Protein AF-0000000083871678 (afdb_homodimer)

Nearest PDB structures (foldseek):
  3cqo-assembly1_C  TM=9.645E-01  e=3.816E-05  Morone saxatilis
  3lek-assembly1_A  TM=9.784E-01  e=2.432E-04  Streptococcus mitis
  2j1r-assembly1_A  TM=8.143E-01  e=1.281E-04  Streptococcus pneumoniae TIGR4
  4gwj-assembly1_A  TM=8.371E-01  e=3.473E-04  Streptococcus mitis
  2j22-assembly1_A  TM=9.671E-01  e=1.166E-03  Streptococcus pneumoniae TIGR4

InterPro domains:
  IPR006585 Fucolectin tachylectin-4 pentraxin-1 [SM00607] (89-168)
  IPR008979 Galactose-binding-like domain superfamily [SSF49785] (37-88)
  IPR008979 Galactose-binding-like domain superfamily [SSF49785] (88-168)
  IPR051941 Blood Group Antigen-Binding Lectin [PTHR45713] (91-168)

pLDDT: mean 78.88, std 27.12, range [18.33, 98.44]

Structure (mmCIF, N/CA/C/O backbone):
data_AF-0000000083871678-model_v1
#
loop_
_entity.id
_entity.type
_entity.pdbx_description
1 polymer 'Fucolectin tachylectin-4 pentraxin-1 domain-containing protein'
#
loop_
_atom_site.group_PDB
_atom_site.id
_atom_site.type_symbol
_atom_site.label_atom_id
_atom_site.label_alt_id
_atom_site.label_comp_id
_atom_site.label_asym_id
_atom_site.label_entity_id
_atom_site.label_seq_id
_atom_site.pdbx_PDB_ins_code
_atom_site.Cartn_x
_atom_site.Cartn_y
_atom_site.Cartn_z
_atom_site.occupancy
_atom_site.B_iso_or_equiv
_atom_site.auth_seq_id
_atom_site.auth_comp_id
_atom_site.auth_asym_id
_atom_site.auth_atom_id
_atom_site.pdbx_PDB_model_num
ATOM 1 N N . MET A 1 1 ? -51.844 28.781 -46.75 1 22.38 1 MET A N 1
ATOM 2 C CA . MET A 1 1 ? -51.531 29.922 -45.875 1 22.38 1 MET A CA 1
ATOM 3 C C . MET A 1 1 ? -51.688 29.531 -44.406 1 22.38 1 MET A C 1
ATOM 5 O O . MET A 1 1 ? -51.906 30.391 -43.562 1 22.38 1 MET A O 1
ATOM 9 N N . LEU A 1 2 ? -51.844 28.219 -44.188 1 23.58 2 LEU A N 1
ATOM 10 C CA . LEU A 1 2 ? -52.25 27.547 -42.969 1 23.58 2 LEU A CA 1
ATOM 11 C C . LEU A 1 2 ? -51.312 27.891 -41.812 1 23.58 2 LEU A C 1
ATOM 13 O O . LEU A 1 2 ? -50.094 27.891 -42 1 23.58 2 LEU A O 1
ATOM 17 N N . SER A 1 3 ? -51.875 28.734 -40.906 1 21.11 3 SER A N 1
ATOM 18 C CA . SER A 1 3 ? -51.406 29.328 -39.688 1 21.11 3 SER A CA 1
ATOM 19 C C . SER A 1 3 ? -50.812 28.297 -38.75 1 21.11 3 SER A C 1
ATOM 21 O O . SER A 1 3 ? -51.469 27.281 -38.438 1 21.11 3 SER A O 1
ATOM 23 N N . CYS A 1 4 ? -49.531 27.984 -38.969 1 26.41 4 CYS A N 1
ATOM 24 C CA . CYS A 1 4 ? -48.625 27.094 -38.25 1 26.41 4 CYS A CA 1
ATOM 25 C C . CYS A 1 4 ? -48.719 27.281 -36.75 1 26.41 4 CYS A C 1
ATOM 27 O O . CYS A 1 4 ? -48.688 28.406 -36.25 1 26.41 4 CYS A O 1
ATOM 29 N N . THR A 1 5 ? -49.469 26.391 -36.094 1 25.02 5 THR A N 1
ATOM 30 C CA . THR A 1 5 ? -49.781 26.094 -34.719 1 25.02 5 THR A CA 1
ATOM 31 C C . THR A 1 5 ? -48.625 26.406 -33.812 1 25.02 5 THR A C 1
ATOM 33 O O . THR A 1 5 ? -47.469 26.375 -34.25 1 25.02 5 THR A O 1
ATOM 36 N N . SER A 1 6 ? -48.875 27.125 -32.688 1 23.06 6 SER A N 1
ATOM 37 C CA . SER A 1 6 ? -48.344 27.797 -31.516 1 23.06 6 SER A CA 1
ATOM 38 C C . SER A 1 6 ? -47.469 26.844 -30.703 1 23.06 6 SER A C 1
ATOM 40 O O . SER A 1 6 ? -47.906 25.797 -30.266 1 23.06 6 SER A O 1
ATOM 42 N N . SER A 1 7 ? -46.25 26.578 -31.141 1 22.28 7 SER A N 1
ATOM 43 C CA . SER A 1 7 ? -45.188 25.781 -30.562 1 22.28 7 SER A CA 1
ATOM 44 C C . SER A 1 7 ? -44.906 26.188 -29.109 1 22.28 7 SER A C 1
ATOM 46 O O . SER A 1 7 ? -44.469 27.312 -28.844 1 22.28 7 SER A O 1
ATOM 48 N N . PHE A 1 8 ? -45.812 25.875 -28.234 1 22.47 8 PHE A N 1
ATOM 49 C CA . PHE A 1 8 ? -45.75 26.188 -26.812 1 22.47 8 PHE A CA 1
ATOM 50 C C . PHE A 1 8 ? -44.375 25.812 -26.234 1 22.47 8 PHE A C 1
ATOM 52 O O . PHE A 1 8 ? -44.031 24.641 -26.203 1 22.47 8 PHE A O 1
ATOM 59 N N . HIS A 1 9 ? -43.375 26.672 -26.375 1 22.06 9 HIS A N 1
ATOM 60 C CA . HIS A 1 9 ? -42.031 26.641 -25.875 1 22.06 9 HIS A CA 1
ATOM 61 C C . HIS A 1 9 ? -42 26.578 -24.344 1 22.06 9 HIS A C 1
ATOM 63 O O . HIS A 1 9 ? -42.375 27.547 -23.688 1 22.06 9 HIS A O 1
ATOM 69 N N . HIS A 1 10 ? -42.594 25.562 -23.688 1 20.23 10 HIS A N 1
ATOM 70 C CA . HIS A 1 10 ? -42.594 25.547 -22.234 1 20.23 10 HIS A CA 1
ATOM 71 C C . HIS A 1 10 ? -41.188 25.766 -21.672 1 20.23 10 HIS A C 1
ATOM 73 O O . HIS A 1 10 ? -40.25 25.078 -22.062 1 20.23 10 HIS A O 1
ATOM 79 N N . HIS A 1 11 ? -40.812 27.031 -21.391 1 21.17 11 HIS A N 1
ATOM 80 C CA . HIS A 1 11 ? -39.594 27.5 -20.719 1 21.17 11 HIS A CA 1
ATOM 81 C C . HIS A 1 11 ? -39.438 26.812 -19.359 1 21.17 11 HIS A C 1
ATOM 83 O O . HIS A 1 11 ? -40.312 26.875 -18.516 1 21.17 11 HIS A O 1
ATOM 89 N N . VAL A 1 12 ? -38.969 25.641 -19.234 1 20.95 12 VAL A N 1
ATOM 90 C CA . VAL A 1 12 ? -38.688 25.062 -17.922 1 20.95 12 VAL A CA 1
ATOM 91 C C . VAL A 1 12 ? -37.781 25.984 -17.125 1 20.95 12 VAL A C 1
ATOM 93 O O . VAL A 1 12 ? -36.688 26.375 -17.625 1 20.95 12 VAL A O 1
ATOM 96 N N . SER A 1 13 ? -38.312 26.969 -16.391 1 19.55 13 SER A N 1
ATOM 97 C CA . SER A 1 13 ? -37.656 27.844 -15.422 1 19.55 13 SER A CA 1
ATOM 98 C C . SER A 1 13 ? -36.844 27.062 -14.398 1 19.55 13 SER A C 1
ATOM 100 O O . SER A 1 13 ? -37.406 26.203 -13.695 1 19.55 13 SER A O 1
ATOM 102 N N . LEU A 1 14 ? -35.719 26.594 -14.695 1 20.45 14 LEU A N 1
ATOM 103 C CA . LEU A 1 14 ? -34.844 26.016 -13.695 1 20.45 14 LEU A CA 1
ATOM 104 C C . LEU A 1 14 ? -34.594 26.984 -12.539 1 20.45 14 LEU A C 1
ATOM 106 O O . LEU A 1 14 ? -34.156 28.109 -12.75 1 20.45 14 LEU A O 1
ATOM 110 N N . SER A 1 15 ? -35.469 27.016 -11.539 1 20.56 15 SER A N 1
ATOM 111 C CA . SER A 1 15 ? -35.5 27.781 -10.289 1 20.56 15 SER A CA 1
ATOM 112 C C . SER A 1 15 ? -34.125 27.812 -9.648 1 20.56 15 SER A C 1
ATOM 114 O O . SER A 1 15 ? -33.438 26.781 -9.57 1 20.56 15 SER A O 1
ATOM 116 N N . SER A 1 16 ? -33.438 28.938 -9.641 1 22.14 16 SER A N 1
ATOM 117 C CA . SER A 1 16 ? -32.25 29.484 -9.023 1 22.14 16 SER A CA 1
ATOM 118 C C . SER A 1 16 ? -32.281 29.297 -7.512 1 22.14 16 SER A C 1
ATOM 120 O O . SER A 1 16 ? -33.094 29.875 -6.812 1 22.14 16 SER A O 1
ATOM 122 N N . PHE A 1 17 ? -32.094 28.141 -6.941 1 23.44 17 PHE A N 1
ATOM 123 C CA . PHE A 1 17 ? -32.062 27.953 -5.496 1 23.44 17 PHE A CA 1
ATOM 124 C C . PHE A 1 17 ? -31.094 28.938 -4.859 1 23.44 17 PHE A C 1
ATOM 126 O O . PHE A 1 17 ? -29.906 28.984 -5.211 1 23.44 17 PHE A O 1
ATOM 133 N N . HIS A 1 18 ? -31.469 30.141 -4.602 1 27.19 18 HIS A N 1
ATOM 134 C CA . HIS A 1 18 ? -30.781 31.125 -3.775 1 27.19 18 HIS A CA 1
ATOM 135 C C . HIS A 1 18 ? -30.406 30.547 -2.416 1 27.19 18 HIS A C 1
ATOM 137 O O . HIS A 1 18 ? -31.281 30.109 -1.66 1 27.19 18 HIS A O 1
ATOM 143 N N . LEU A 1 19 ? -29.359 29.953 -2.281 1 27.38 19 LEU A N 1
ATOM 144 C CA . LEU A 1 19 ? -28.938 29.547 -0.946 1 27.38 19 LEU A CA 1
ATOM 145 C C . LEU A 1 19 ? -28.859 30.75 -0.011 1 27.38 19 LEU A C 1
ATOM 147 O O . LEU A 1 19 ? -28.312 31.781 -0.378 1 27.38 19 LEU A O 1
ATOM 151 N N . PRO A 1 20 ? -29.797 30.938 0.851 1 30 20 PRO A N 1
ATOM 152 C CA . PRO A 1 20 ? -29.812 32.094 1.753 1 30 20 PRO A CA 1
ATOM 153 C C . PRO A 1 20 ? -28.469 32.312 2.451 1 30 20 PRO A C 1
ATOM 155 O O . PRO A 1 20 ? -27.688 31.359 2.605 1 30 20 PRO A O 1
ATOM 158 N N . ASP A 1 21 ? -27.922 33.5 2.59 1 27.22 21 ASP A N 1
ATOM 159 C CA . ASP A 1 21 ? -26.719 34.188 3.074 1 27.22 21 ASP A CA 1
ATOM 160 C C . ASP A 1 21 ? -26.391 33.75 4.504 1 27.22 21 ASP A C 1
ATOM 162 O O . ASP A 1 21 ? -25.219 33.625 4.863 1 27.22 21 ASP A O 1
ATOM 166 N N . ASP A 1 22 ? -27.297 33.969 5.516 1 27.81 22 ASP A N 1
ATOM 167 C CA . ASP A 1 22 ? -27.031 34.25 6.922 1 27.81 22 ASP A CA 1
ATOM 168 C C . ASP A 1 22 ? -26.531 33 7.648 1 27.81 22 ASP A C 1
ATOM 170 O O . ASP A 1 22 ? -26.516 32.969 8.883 1 27.81 22 ASP A O 1
ATOM 174 N N . THR A 1 23 ? -26.656 31.797 7.191 1 29.8 23 THR A N 1
ATOM 175 C CA . THR A 1 23 ? -26.656 30.734 8.203 1 29.8 23 THR A CA 1
ATOM 176 C C . THR A 1 23 ? -25.312 30.672 8.906 1 29.8 23 THR A C 1
ATOM 178 O O . THR A 1 23 ? -24.266 30.625 8.25 1 29.8 23 THR A O 1
ATOM 181 N N . PRO A 1 24 ? -25.312 31.016 10.211 1 31.19 24 PRO A N 1
ATOM 182 C CA . PRO A 1 24 ? -24.125 31.031 11.07 1 31.19 24 PRO A CA 1
ATOM 183 C C . PRO A 1 24 ? -23.266 29.781 10.922 1 31.19 24 PRO A C 1
ATOM 185 O O . PRO A 1 24 ? -23.781 28.719 10.586 1 31.19 24 PRO A O 1
ATOM 188 N N . SER A 1 25 ? -22.078 29.906 10.406 1 29.06 25 SER A N 1
ATOM 189 C CA . SER A 1 25 ? -20.984 28.984 10.141 1 29.06 25 SER A CA 1
ATOM 190 C C . SER A 1 25 ? -20.828 27.969 11.273 1 29.06 25 SER A C 1
ATOM 192 O O . SER A 1 25 ? -20.141 28.234 12.258 1 29.06 25 SER A O 1
ATOM 194 N N . THR A 1 26 ? -22.016 27.453 11.672 1 30.19 26 THR A N 1
ATOM 195 C CA . THR A 1 26 ? -21.984 26.453 12.742 1 30.19 26 THR A CA 1
ATOM 196 C C . THR A 1 26 ? -20.922 25.391 12.453 1 30.19 26 THR A C 1
ATOM 198 O O . THR A 1 26 ? -20.953 24.734 11.406 1 30.19 26 THR A O 1
ATOM 201 N N . PHE A 1 27 ? -19.781 25.562 12.867 1 31.33 27 PHE A N 1
ATOM 202 C CA . PHE A 1 27 ? -18.719 24.578 13.047 1 31.33 27 PHE A CA 1
ATOM 203 C C . PHE A 1 27 ? -19.281 23.203 13.359 1 31.33 27 PHE A C 1
ATOM 205 O O . PHE A 1 27 ? -19.922 23.016 14.398 1 31.33 27 PHE A O 1
ATOM 212 N N . LEU A 1 28 ? -19.844 22.453 12.461 1 35.16 28 LEU A N 1
ATOM 213 C CA . LEU A 1 28 ? -20.25 21.125 12.883 1 35.16 28 LEU A CA 1
ATOM 214 C C . LEU A 1 28 ? -19.188 20.469 13.758 1 35.16 28 LEU A C 1
ATOM 216 O O . LEU A 1 28 ? -18 20.484 13.414 1 35.16 28 LEU A O 1
ATOM 220 N N . PRO A 1 29 ? -19.266 20.484 15.031 1 35.25 29 PRO A N 1
ATOM 221 C CA . PRO A 1 29 ? -18.344 19.812 15.945 1 35.25 29 PRO A CA 1
ATOM 222 C C . PRO A 1 29 ? -17.688 18.578 15.32 1 35.25 29 PRO A C 1
ATOM 224 O O . PRO A 1 29 ? -18.281 17.938 14.445 1 35.25 29 PRO A O 1
ATOM 227 N N . VAL A 1 30 ? -16.297 18.469 15.195 1 36.62 30 VAL A N 1
ATOM 228 C CA . VAL A 1 30 ? -15.727 17.156 14.898 1 36.62 30 VAL A CA 1
ATOM 229 C C . VAL A 1 30 ? -16.688 16.062 15.359 1 36.62 30 VAL A C 1
ATOM 231 O O . VAL A 1 30 ? -16.531 14.898 15 1 36.62 30 VAL A O 1
ATOM 234 N N . SER A 1 31 ? -17.625 16.328 16.219 1 35.34 31 SER A N 1
ATOM 235 C CA . SER A 1 31 ? -18.75 15.523 16.688 1 35.34 31 SER A CA 1
ATOM 236 C C . SER A 1 31 ? -19.734 15.242 15.562 1 35.34 31 SER A C 1
ATOM 238 O O . SER A 1 31 ? -20.547 14.312 15.656 1 35.34 31 SER A O 1
ATOM 240 N N . LEU A 1 32 ? -20.156 16.234 14.844 1 35.59 32 LEU A N 1
ATOM 241 C CA . LEU A 1 32 ? -21.281 16.016 13.961 1 35.59 32 LEU A CA 1
ATOM 242 C C . LEU A 1 32 ? -20.859 15.305 12.68 1 35.59 32 LEU A C 1
ATOM 244 O O . LEU A 1 32 ? -21.578 15.312 11.688 1 35.59 32 LEU A O 1
ATOM 248 N N . ILE A 1 33 ? -19.484 15.312 12.492 1 37.03 33 ILE A N 1
ATOM 249 C CA . ILE A 1 33 ? -19.234 14.422 11.359 1 37.03 33 ILE A CA 1
ATOM 250 C C . ILE A 1 33 ? -20.125 13.188 11.461 1 37.03 33 ILE A C 1
ATOM 252 O O . ILE A 1 33 ? -20.156 12.516 12.492 1 37.03 33 ILE A O 1
ATOM 256 N N . THR A 1 34 ? -21.25 13.164 10.844 1 38 34 THR A N 1
ATOM 257 C CA . THR A 1 34 ? -22.094 11.984 10.719 1 38 34 THR A CA 1
ATOM 258 C C . THR A 1 34 ? -21.266 10.711 10.898 1 38 34 THR A C 1
ATOM 260 O O . THR A 1 34 ? -20.031 10.758 10.938 1 38 34 THR A O 1
ATOM 263 N N . SER A 1 35 ? -21.797 9.469 10.32 1 42.25 35 SER A N 1
ATOM 264 C CA . SER A 1 35 ? -21.391 8.07 10.414 1 42.25 35 SER A CA 1
ATOM 265 C C . SER A 1 35 ? -19.922 7.898 10.055 1 42.25 35 SER A C 1
ATOM 267 O O . SER A 1 35 ? -19.453 6.773 9.844 1 42.25 35 SER A O 1
ATOM 269 N N . ALA A 1 36 ? -19.281 8.93 9.742 1 53.91 36 ALA A N 1
ATOM 270 C CA . ALA A 1 36 ? -17.906 8.672 9.344 1 53.91 36 ALA A CA 1
ATOM 271 C C . ALA A 1 36 ? -17.016 8.414 10.562 1 53.91 36 ALA A C 1
ATOM 273 O O . ALA A 1 36 ? -17.141 9.102 11.578 1 53.91 36 ALA A O 1
ATOM 274 N N . VAL A 1 37 ? -16.703 7.262 10.797 1 65.62 37 VAL A N 1
ATOM 275 C CA . VAL A 1 37 ? -15.82 6.793 11.859 1 65.62 37 VAL A CA 1
ATOM 276 C C . VAL A 1 37 ? -14.57 7.668 11.922 1 65.62 37 VAL A C 1
ATOM 278 O O . VAL A 1 37 ? -13.867 7.836 10.922 1 65.62 37 VAL A O 1
ATOM 281 N N . VAL A 1 38 ? -14.594 8.781 12.875 1 79.38 38 VAL A N 1
ATOM 282 C CA . VAL A 1 38 ? -13.383 9.547 13.133 1 79.38 38 VAL A CA 1
ATOM 283 C C . VAL A 1 38 ? -12.531 8.828 14.18 1 79.38 38 VAL A C 1
ATOM 285 O O . VAL A 1 38 ? -13.039 8.438 15.234 1 79.38 38 VAL A O 1
ATOM 288 N N . SER A 1 39 ? -11.32 8.391 13.773 1 86.25 39 SER A N 1
ATOM 289 C CA . SER A 1 39 ? -10.352 7.809 14.695 1 86.25 39 SER A CA 1
ATOM 290 C C . SER A 1 39 ? -9.172 8.742 14.922 1 86.25 39 SER A C 1
ATOM 292 O O . SER A 1 39 ? -8.758 9.469 14.016 1 86.25 39 SER A O 1
ATOM 294 N N . GLN A 1 40 ? -8.758 8.914 16.203 1 91.25 40 GLN A N 1
ATOM 295 C CA . GLN A 1 40 ? -7.645 9.781 16.578 1 91.25 40 GLN A CA 1
ATOM 296 C C . GLN A 1 40 ? -6.32 9.031 16.516 1 91.25 40 GLN A C 1
ATOM 298 O O . GLN A 1 40 ? -6.164 7.992 17.156 1 91.25 40 GLN A O 1
ATOM 303 N N . CYS A 1 41 ? -5.434 9.586 15.758 1 92.69 41 CYS A N 1
ATOM 304 C CA . CYS A 1 41 ? -4.098 9.008 15.656 1 92.69 41 CYS A CA 1
ATOM 305 C C . CYS A 1 41 ? -3.234 9.414 16.844 1 92.69 41 CYS A C 1
ATOM 307 O O . CYS A 1 41 ? -2.598 8.562 17.469 1 92.69 41 CYS A O 1
ATOM 309 N N . ALA A 1 42 ? -3.219 10.664 17.094 1 93.31 42 ALA A N 1
ATOM 310 C CA . ALA A 1 42 ? -2.365 11.18 18.172 1 93.31 42 ALA A CA 1
ATOM 311 C C . ALA A 1 42 ? -2.84 12.555 18.641 1 93.31 42 ALA A C 1
ATOM 313 O O . ALA A 1 42 ? -3.646 13.195 17.969 1 93.31 42 ALA A O 1
ATOM 314 N N . VAL A 1 43 ? -2.461 12.953 19.797 1 94.94 43 VAL A N 1
ATOM 315 C CA . VAL A 1 43 ? -2.492 14.32 20.297 1 94.94 43 VAL A CA 1
ATOM 316 C C . VAL A 1 43 ? -1.068 14.859 20.406 1 94.94 43 VAL A C 1
ATOM 318 O O . VAL A 1 43 ? -0.193 14.211 20.984 1 94.94 43 VAL A O 1
ATOM 321 N N . ILE A 1 44 ? -0.915 15.961 19.797 1 94.88 44 ILE A N 1
ATOM 322 C CA . ILE A 1 44 ? 0.421 16.547 19.828 1 94.88 44 ILE A CA 1
ATOM 323 C C . ILE A 1 44 ? 0.683 17.188 21.188 1 94.88 44 ILE A C 1
ATOM 325 O O . ILE A 1 44 ? 0.028 18.156 21.562 1 94.88 44 ILE A O 1
ATOM 329 N N . SER A 1 45 ? 1.528 16.672 21.906 1 92.38 45 SER A N 1
ATOM 330 C CA . SER A 1 45 ? 1.857 17.266 23.188 1 92.38 45 SER A CA 1
ATOM 331 C C . SER A 1 45 ? 2.633 18.578 23.016 1 92.38 45 SER A C 1
ATOM 333 O O . SER A 1 45 ? 2.068 19.656 23.125 1 92.38 45 SER A O 1
ATOM 335 N N . THR A 1 46 ? 3.959 18.594 23.016 1 91.38 46 THR A N 1
ATOM 336 C CA . THR A 1 46 ? 4.805 19.75 22.734 1 91.38 46 THR A CA 1
ATOM 337 C C . THR A 1 46 ? 5.812 19.422 21.641 1 91.38 46 THR A C 1
ATOM 339 O O . THR A 1 46 ? 6.352 18.312 21.594 1 91.38 46 THR A O 1
ATOM 342 N N . MET A 1 47 ? 5.945 20.391 20.734 1 92.31 47 MET A N 1
ATOM 343 C CA . MET A 1 47 ? 6.961 20.234 19.688 1 92.31 47 MET A CA 1
ATOM 344 C C . MET A 1 47 ? 7.934 21.406 19.703 1 92.31 47 MET A C 1
ATOM 346 O O . MET A 1 47 ? 7.52 22.562 19.859 1 92.31 47 MET A O 1
ATOM 350 N N . GLN A 1 48 ? 9.164 21.078 19.641 1 91.12 48 GLN A N 1
ATOM 351 C CA . GLN A 1 48 ? 10.188 22.109 19.547 1 91.12 48 GLN A CA 1
ATOM 352 C C . GLN A 1 48 ? 10.125 22.828 18.203 1 91.12 48 GLN A C 1
ATOM 354 O O . GLN A 1 48 ? 9.68 22.25 17.203 1 91.12 48 GLN A O 1
ATOM 359 N N . PRO A 1 49 ? 10.516 24.109 18.25 1 92.69 49 PRO A N 1
ATOM 360 C CA . PRO A 1 49 ? 10.602 24.828 16.984 1 92.69 49 PRO A CA 1
ATOM 361 C C . PRO A 1 49 ? 11.539 24.141 15.984 1 92.69 49 PRO A C 1
ATOM 363 O O . PRO A 1 49 ? 12.516 23.516 16.391 1 92.69 49 PRO A O 1
ATOM 366 N N . TRP A 1 50 ? 11.227 24.219 14.68 1 91.38 50 TRP A N 1
ATOM 367 C CA . TRP A 1 50 ? 12.086 23.781 13.578 1 91.38 50 TRP A CA 1
ATOM 368 C C . TRP A 1 50 ? 12.234 22.266 13.578 1 91.38 50 TRP A C 1
ATOM 370 O O . TRP A 1 50 ? 13.219 21.734 13.062 1 91.38 50 TRP A O 1
ATOM 380 N N . THR A 1 51 ? 11.312 21.578 14.227 1 92.44 51 THR A N 1
ATOM 381 C CA . THR A 1 51 ? 11.445 20.125 14.281 1 92.44 51 THR A CA 1
ATOM 382 C C . THR A 1 51 ? 10.281 19.453 13.578 1 92.44 51 THR A C 1
ATOM 384 O O . THR A 1 51 ? 9.219 20.047 13.398 1 92.44 51 THR A O 1
ATOM 387 N N . THR A 1 52 ? 10.578 18.328 13.055 1 94.94 52 THR A N 1
ATOM 388 C CA . THR A 1 52 ? 9.562 17.406 12.547 1 94.94 52 THR A CA 1
ATOM 389 C C . THR A 1 52 ? 9.367 16.234 13.5 1 94.94 52 THR A C 1
ATOM 391 O O . THR A 1 52 ? 10.344 15.656 13.984 1 94.94 52 THR A O 1
ATOM 394 N N . LYS A 1 53 ? 8.164 16 13.891 1 94.69 53 LYS A N 1
ATOM 395 C CA . LYS A 1 53 ? 7.844 14.844 14.727 1 94.69 53 LYS A CA 1
ATOM 396 C C . LYS A 1 53 ? 6.891 13.891 14.008 1 94.69 53 LYS A C 1
ATOM 398 O O . LYS A 1 53 ? 5.938 14.328 13.359 1 94.69 53 LYS A O 1
ATOM 403 N N . SER A 1 54 ? 7.176 12.555 14.109 1 94.44 54 SER A N 1
ATOM 404 C CA . SER A 1 54 ? 6.336 11.523 13.508 1 94.44 54 SER A CA 1
ATOM 405 C C . SER A 1 54 ? 5.426 10.875 14.539 1 94.44 54 SER A C 1
ATOM 407 O O . SER A 1 54 ? 5.863 10.578 15.656 1 94.44 54 SER A O 1
ATOM 409 N N . PHE A 1 55 ? 4.191 10.75 14.18 1 94.75 55 PHE A N 1
ATOM 410 C CA . PHE A 1 55 ? 3.186 10.125 15.023 1 94.75 55 PHE A CA 1
ATOM 411 C C . PHE A 1 55 ? 2.701 8.812 14.414 1 94.75 55 PHE A C 1
ATOM 413 O O . PHE A 1 55 ? 2.287 8.781 13.258 1 94.75 55 PHE A O 1
ATOM 420 N N . GLN A 1 56 ? 2.768 7.695 15.148 1 92.81 56 GLN A N 1
ATOM 421 C CA . GLN A 1 56 ? 2.33 6.387 14.68 1 92.81 56 GLN A CA 1
ATOM 422 C C . GLN A 1 56 ? 0.81 6.266 14.727 1 92.81 56 GLN A C 1
ATOM 424 O O . GLN A 1 56 ? 0.19 6.523 15.758 1 92.81 56 GLN A O 1
ATOM 429 N N . CYS A 1 57 ? 0.202 5.941 13.547 1 92 57 CYS A N 1
ATOM 430 C CA . CYS A 1 57 ? -1.25 5.836 13.445 1 92 57 CYS A CA 1
ATOM 431 C C . CYS A 1 57 ? -1.688 4.383 13.336 1 92 57 CYS A C 1
ATOM 433 O O . CYS A 1 57 ? -2.877 4.098 13.172 1 92 57 CYS A O 1
ATOM 435 N N . ASP A 1 58 ? -0.802 3.428 13.273 1 87.75 58 ASP A N 1
ATOM 436 C CA . ASP A 1 58 ? -1.002 1.989 13.414 1 87.75 58 ASP A CA 1
ATOM 437 C C . ASP A 1 58 ? -1.966 1.463 12.359 1 87.75 58 ASP A C 1
ATOM 439 O O . ASP A 1 58 ? -2.812 0.614 12.648 1 87.75 58 ASP A O 1
ATOM 443 N N . GLY A 1 59 ? -1.948 2.057 11.211 1 87.06 59 GLY A N 1
ATOM 444 C CA . GLY A 1 59 ? -2.717 1.528 10.094 1 87.06 59 GLY A CA 1
ATOM 445 C C . GLY A 1 59 ? -4.176 1.934 10.133 1 87.06 59 GLY A C 1
ATOM 446 O O . GLY A 1 59 ? -5.035 1.239 9.578 1 87.06 59 GLY A O 1
ATOM 447 N N . MET A 1 60 ? -4.512 2.986 10.812 1 88.06 60 MET A N 1
ATOM 448 C CA . MET A 1 60 ? -5.875 3.502 10.836 1 88.06 60 MET A CA 1
ATOM 449 C C . MET A 1 60 ? -6.375 3.787 9.43 1 88.06 60 MET A C 1
ATOM 451 O O . MET A 1 60 ? -5.652 4.367 8.617 1 88.06 60 MET A O 1
ATOM 455 N N . LYS A 1 61 ? -7.574 3.25 9.133 1 87.5 61 LYS A N 1
ATOM 456 C CA . LYS A 1 61 ? -8.148 3.43 7.805 1 87.5 61 LYS A CA 1
ATOM 457 C C . LYS A 1 61 ? -8.891 4.762 7.703 1 87.5 61 LYS A C 1
ATOM 459 O O . LYS A 1 61 ? -9.633 5.137 8.609 1 87.5 61 LYS A O 1
ATOM 464 N N . GLY A 1 62 ? -8.648 5.555 6.684 1 88.38 62 GLY A N 1
ATOM 465 C CA . GLY A 1 62 ? -9.367 6.797 6.453 1 88.38 62 GLY A CA 1
ATOM 466 C C . GLY A 1 62 ? -8.961 7.492 5.168 1 88.38 62 GLY A C 1
ATOM 467 O O . GLY A 1 62 ? -7.871 7.25 4.641 1 88.38 62 GLY A O 1
ATOM 468 N N . ARG A 1 63 ? -9.867 8.32 4.73 1 88.94 63 ARG A N 1
ATOM 469 C CA . ARG A 1 63 ? -9.648 9.117 3.529 1 88.94 63 ARG A CA 1
ATOM 470 C C . ARG A 1 63 ? -9.094 10.492 3.881 1 88.94 63 ARG A C 1
ATOM 472 O O . ARG A 1 63 ? -8.273 11.047 3.139 1 88.94 63 ARG A O 1
ATOM 479 N N . TYR A 1 64 ? -9.453 11 5.004 1 93.12 64 TYR A N 1
ATOM 480 C CA . TYR A 1 64 ? -9.055 12.352 5.395 1 93.12 64 TYR A CA 1
ATOM 481 C C . TYR A 1 64 ? -8.094 12.32 6.574 1 93.12 64 TYR A C 1
ATOM 483 O O . TYR A 1 64 ? -8.266 11.523 7.504 1 93.12 64 TYR A O 1
ATOM 491 N N . VAL A 1 65 ? -7.113 13.07 6.512 1 94.38 65 VAL A N 1
ATOM 492 C CA . VAL A 1 65 ? -6.273 13.367 7.668 1 94.38 65 VAL A CA 1
ATOM 493 C C . VAL A 1 65 ? -6.543 14.789 8.148 1 94.38 65 VAL A C 1
ATOM 495 O O . VAL A 1 65 ? -6.375 15.75 7.391 1 94.38 65 VAL A O 1
ATOM 498 N N . ASN A 1 66 ? -6.949 14.922 9.359 1 95.19 66 ASN A N 1
ATOM 499 C CA . ASN A 1 66 ? -7.25 16.219 9.969 1 95.19 66 ASN A CA 1
ATOM 500 C C . ASN A 1 66 ? -6.27 16.547 11.086 1 95.19 66 ASN A C 1
ATOM 502 O O . ASN A 1 66 ? -5.891 15.672 11.867 1 95.19 66 ASN A O 1
ATOM 506 N N . ILE A 1 67 ? -5.887 17.812 11.164 1 96.31 67 ILE A N 1
ATOM 507 C CA . ILE A 1 67 ? -5.211 18.391 12.32 1 96.31 67 ILE A CA 1
ATOM 508 C C . ILE A 1 67 ? -6.051 19.531 12.891 1 96.31 67 ILE A C 1
ATOM 510 O O . ILE A 1 67 ? -6.375 20.484 12.18 1 96.31 67 ILE A O 1
ATOM 514 N N . VAL A 1 68 ? -6.422 19.406 14.141 1 96.69 68 VAL A N 1
ATOM 515 C CA . VAL A 1 68 ? -7.312 20.391 14.75 1 96.69 68 VAL A CA 1
ATOM 516 C C . VAL A 1 68 ? -6.793 20.766 16.125 1 96.69 68 VAL A C 1
ATOM 518 O O . VAL A 1 68 ? -6.223 19.938 16.844 1 96.69 68 VAL A O 1
ATOM 521 N N . ILE A 1 69 ? -6.84 22 16.453 1 96.38 69 ILE A N 1
ATOM 522 C CA . ILE A 1 69 ? -6.645 22.438 17.828 1 96.38 69 ILE A CA 1
ATOM 523 C C . ILE A 1 69 ? -8 22.641 18.5 1 96.38 69 ILE A C 1
ATOM 525 O O . ILE A 1 69 ? -8.641 23.672 18.312 1 96.38 69 ILE A O 1
ATOM 529 N N . PRO A 1 70 ? -8.352 21.656 19.312 1 94.81 70 PRO A N 1
ATOM 530 C CA . PRO A 1 70 ? -9.719 21.703 19.828 1 94.81 70 PRO A CA 1
ATOM 531 C C . PRO A 1 70 ? -9.859 22.594 21.062 1 94.81 70 PRO A C 1
ATOM 533 O O . PRO A 1 70 ? -8.938 22.672 21.875 1 94.81 70 PRO A O 1
ATOM 536 N N . GLY A 1 71 ? -11.07 23.203 21.203 1 93.31 71 GLY A N 1
ATOM 537 C CA . GLY A 1 71 ? -11.555 23.75 22.469 1 93.31 71 GLY A CA 1
ATOM 538 C C . GLY A 1 71 ? -10.93 25.094 22.812 1 93.31 71 GLY A C 1
ATOM 539 O O . GLY A 1 71 ? -11.094 25.578 23.922 1 93.31 71 GLY A O 1
ATOM 540 N N . ARG A 1 72 ? -10.07 25.688 21.922 1 93.06 72 ARG A N 1
ATOM 541 C CA . ARG A 1 72 ? -9.508 27 22.25 1 93.06 72 ARG A CA 1
ATOM 542 C C . ARG A 1 72 ? -9.273 27.812 20.984 1 93.06 72 ARG A C 1
ATOM 544 O O . ARG A 1 72 ? -9.203 27.266 19.891 1 93.06 72 ARG A O 1
ATOM 551 N N . GLN A 1 73 ? -9.297 29.219 21.188 1 97.19 73 GLN A N 1
ATOM 552 C CA . GLN A 1 73 ? -8.914 30.141 20.125 1 97.19 73 GLN A CA 1
ATOM 553 C C . GLN A 1 73 ? -7.414 30.109 19.875 1 97.19 73 GLN A C 1
ATOM 555 O O . GLN A 1 73 ? -6.617 30.359 20.781 1 97.19 73 GLN A O 1
ATOM 560 N N . GLU A 1 74 ? -7.039 29.734 18.688 1 97.44 74 GLU A N 1
ATOM 561 C CA . GLU A 1 74 ? -5.613 29.625 18.375 1 97.44 74 GLU A CA 1
ATOM 562 C C . GLU A 1 74 ? -5.363 29.75 16.875 1 97.44 74 GLU A C 1
ATOM 564 O O . GLU A 1 74 ? -6.281 29.578 16.062 1 97.44 74 GLU A O 1
ATOM 569 N N . TYR A 1 75 ? -4.09 30.203 16.516 1 97.75 75 TYR A N 1
ATOM 570 C CA . TYR A 1 75 ? -3.572 30.031 15.164 1 97.75 75 TYR A CA 1
ATOM 571 C C . TYR A 1 75 ? -3.09 28.609 14.945 1 97.75 75 TYR A C 1
ATOM 573 O O . TYR A 1 75 ? -2.342 28.062 15.758 1 97.75 75 TYR A O 1
ATOM 581 N N . LEU A 1 76 ? -3.592 27.938 14.008 1 97.44 76 LEU A N 1
ATOM 582 C CA . LEU A 1 76 ? -2.98 26.672 13.602 1 97.44 76 LEU A CA 1
ATOM 583 C C . LEU A 1 76 ? -1.991 26.891 12.461 1 97.44 76 LEU A C 1
ATOM 585 O O . LEU A 1 76 ? -2.369 27.359 11.391 1 97.44 76 LEU A O 1
ATOM 589 N N . THR A 1 77 ? -0.78 26.703 12.75 1 97.38 77 THR A N 1
ATOM 590 C CA . THR A 1 77 ? 0.29 26.797 11.766 1 97.38 77 THR A CA 1
ATOM 591 C C . THR A 1 77 ? 1.002 25.453 11.617 1 97.38 77 THR A C 1
ATOM 593 O O . THR A 1 77 ? 1.454 24.875 12.609 1 97.38 77 THR A O 1
ATOM 596 N N . VAL A 1 78 ? 1.047 24.906 10.469 1 96.75 78 VAL A N 1
ATOM 597 C CA . VAL A 1 78 ? 1.793 23.688 10.156 1 96.75 78 VAL A CA 1
ATOM 598 C C . VAL A 1 78 ? 2.674 23.922 8.93 1 96.75 78 VAL A C 1
ATOM 600 O O . VAL A 1 78 ? 2.209 24.453 7.918 1 96.75 78 VAL A O 1
ATOM 603 N N . CYS A 1 79 ? 3.916 23.531 8.969 1 96.62 79 CYS A N 1
ATOM 604 C CA . CYS A 1 79 ? 4.855 23.859 7.902 1 96.62 79 CYS A CA 1
ATOM 605 C C . CYS A 1 79 ? 5.008 22.703 6.926 1 96.62 79 CYS A C 1
ATOM 607 O O . CYS A 1 79 ? 5.297 22.906 5.746 1 96.62 79 CYS A O 1
ATOM 609 N N . GLU A 1 80 ? 4.867 21.562 7.344 1 95.69 80 GLU A N 1
ATOM 610 C CA . GLU A 1 80 ? 4.852 20.375 6.48 1 95.69 80 GLU A CA 1
ATOM 611 C C . GLU A 1 80 ? 4.121 19.219 7.145 1 95.69 80 GLU A C 1
ATOM 613 O O . GLU A 1 80 ? 4.266 18.984 8.344 1 95.69 80 GLU A O 1
ATOM 618 N N . VAL A 1 81 ? 3.318 18.547 6.406 1 95.81 81 VAL A N 1
ATOM 619 C CA . VAL A 1 81 ? 2.652 17.312 6.812 1 95.81 81 VAL A CA 1
ATOM 620 C C . VAL A 1 81 ? 2.984 16.203 5.828 1 95.81 81 VAL A C 1
ATOM 622 O O . VAL A 1 81 ? 2.75 16.328 4.625 1 95.81 81 VAL A O 1
ATOM 625 N N . GLU A 1 82 ? 3.617 15.203 6.23 1 94.5 82 GLU A N 1
ATOM 626 C CA . GLU A 1 82 ? 3.846 13.984 5.457 1 94.5 82 GLU A CA 1
ATOM 627 C C . GLU A 1 82 ? 3.002 12.828 5.988 1 94.5 82 GLU A C 1
ATOM 629 O O . GLU A 1 82 ? 2.908 12.625 7.203 1 94.5 82 GLU A O 1
ATOM 634 N N . VAL A 1 83 ? 2.354 12.156 5.105 1 94.75 83 VAL A N 1
ATOM 635 C CA . VAL A 1 83 ? 1.521 11.016 5.465 1 94.75 83 VAL A CA 1
ATOM 636 C C . VAL A 1 83 ? 2.029 9.758 4.754 1 94.75 83 VAL A C 1
ATOM 638 O O . VAL A 1 83 ? 2.049 9.703 3.521 1 94.75 83 VAL A O 1
ATOM 641 N N . ILE A 1 84 ? 2.48 8.836 5.52 1 91.12 84 ILE A N 1
ATOM 642 C CA . ILE A 1 84 ? 2.848 7.527 4.988 1 91.12 84 ILE A CA 1
ATOM 643 C C . ILE A 1 84 ? 1.667 6.57 5.117 1 91.12 84 ILE A C 1
ATOM 645 O O . ILE A 1 84 ? 1.196 6.301 6.227 1 91.12 84 ILE A O 1
ATOM 649 N N . GLY A 1 85 ? 1.056 6.281 3.998 1 87.38 85 GLY A 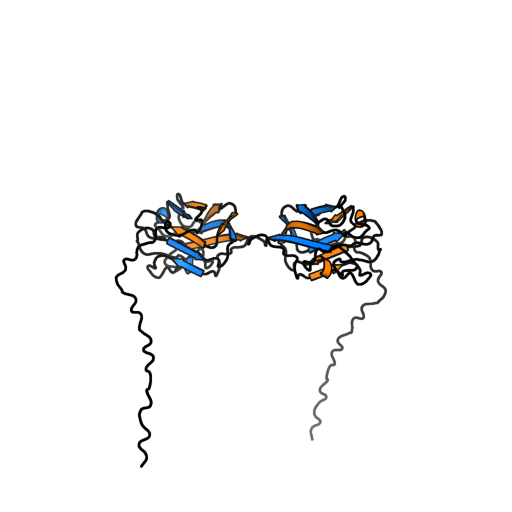N 1
ATOM 650 C CA . GLY A 1 85 ? -0.077 5.371 3.967 1 87.38 85 GLY A CA 1
ATOM 651 C C . GLY A 1 85 ? 0.037 4.312 2.885 1 87.38 85 GLY A C 1
ATOM 652 O O . GLY A 1 85 ? 0.925 4.383 2.033 1 87.38 85 GLY A O 1
ATOM 653 N N . ARG A 1 86 ? -0.778 3.229 3.057 1 80.69 86 ARG A N 1
ATOM 654 C CA . ARG A 1 86 ? -0.849 2.164 2.061 1 80.69 86 ARG A CA 1
ATOM 655 C C . ARG A 1 86 ? -2.285 1.939 1.602 1 80.69 86 ARG A C 1
ATOM 657 O O . ARG A 1 86 ? -3.221 2.037 2.398 1 80.69 86 ARG A O 1
ATOM 664 N N . PRO A 1 87 ? -2.463 1.833 0.314 1 76.25 87 PRO A N 1
ATOM 665 C CA . PRO A 1 87 ? -3.797 1.424 -0.129 1 76.25 87 PRO A CA 1
ATOM 666 C C . PRO A 1 87 ? -4.211 0.061 0.424 1 76.25 87 PRO A C 1
ATOM 668 O O . PRO A 1 87 ? -3.369 -0.681 0.938 1 76.25 87 PRO A O 1
ATOM 671 N N . PRO A 1 88 ? -5.508 -0.124 0.481 1 72.62 88 PRO A N 1
ATOM 672 C CA . PRO A 1 88 ? -5.934 -1.472 0.869 1 72.62 88 PRO A CA 1
ATOM 673 C C . PRO A 1 88 ? -5.254 -2.564 0.046 1 72.62 88 PRO A C 1
ATOM 675 O O . PRO A 1 88 ? -4.883 -2.334 -1.108 1 72.62 88 PRO A O 1
ATOM 678 N N . ALA A 1 89 ? -4.902 -3.627 0.744 1 73.62 89 ALA A N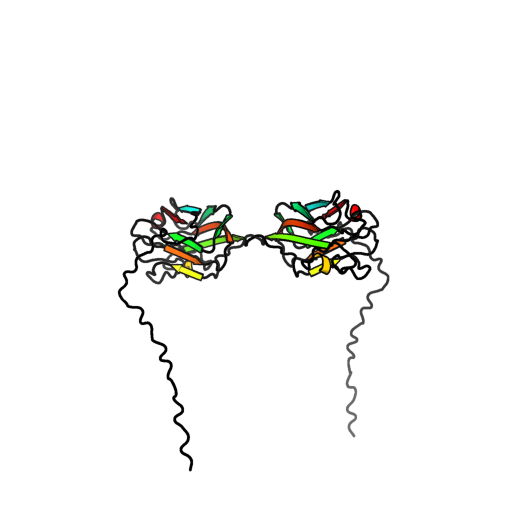 1
ATOM 679 C CA . ALA A 1 89 ? -4.312 -4.766 0.045 1 73.62 89 ALA A CA 1
ATOM 680 C C . ALA A 1 89 ? -5.246 -5.281 -1.046 1 73.62 89 ALA A C 1
ATOM 682 O O . ALA A 1 89 ? -6.449 -5.43 -0.824 1 73.62 89 ALA A O 1
ATOM 683 N N . VAL A 1 90 ? -4.879 -5.148 -2.227 1 79.69 90 VAL A N 1
ATOM 684 C CA . VAL A 1 90 ? -5.664 -5.652 -3.348 1 79.69 90 VAL A CA 1
ATOM 685 C C . VAL A 1 90 ? -4.863 -6.711 -4.102 1 79.69 90 VAL A C 1
ATOM 687 O O . VAL A 1 90 ? -3.652 -6.84 -3.906 1 79.69 90 VAL A O 1
ATOM 690 N N . ASN A 1 91 ? -5.621 -7.59 -4.941 1 89.06 91 ASN A N 1
ATOM 691 C CA . ASN A 1 91 ? -4.938 -8.492 -5.855 1 89.06 91 ASN A CA 1
ATOM 692 C C . ASN A 1 91 ? -4.211 -7.73 -6.961 1 89.06 91 ASN A C 1
ATOM 694 O O . ASN A 1 91 ? -4.848 -7.172 -7.855 1 89.06 91 ASN A O 1
ATOM 698 N N . ILE A 1 92 ? -2.855 -7.746 -6.809 1 89.19 92 ILE A N 1
ATOM 699 C CA . ILE A 1 92 ? -2.072 -6.938 -7.734 1 89.19 92 ILE A CA 1
ATOM 700 C C . ILE A 1 92 ? -1.614 -7.797 -8.914 1 89.19 92 ILE A C 1
ATOM 702 O O . ILE A 1 92 ? -0.845 -7.336 -9.758 1 89.19 92 ILE A O 1
ATOM 706 N N . ALA A 1 93 ? -2.049 -9.047 -8.914 1 90.75 93 ALA A N 1
ATOM 707 C CA . ALA A 1 93 ? -1.663 -9.938 -10.008 1 90.75 93 ALA A CA 1
ATOM 708 C C . ALA A 1 93 ? -2.549 -9.719 -11.227 1 90.75 93 ALA A C 1
ATOM 710 O O . ALA A 1 93 ? -2.119 -9.938 -12.367 1 90.75 93 ALA A O 1
ATOM 711 N N . LEU A 1 94 ? -3.787 -9.359 -10.992 1 83.94 94 LEU A N 1
ATOM 712 C CA . LEU A 1 94 ? -4.766 -9.297 -12.078 1 83.94 94 LEU A CA 1
ATOM 713 C C . LEU A 1 94 ? -4.305 -8.336 -13.164 1 83.94 94 LEU A C 1
ATOM 715 O O . LEU A 1 94 ? -3.939 -7.191 -12.875 1 83.94 94 LEU A O 1
ATOM 719 N N . GLY A 1 95 ? -4.234 -8.852 -14.414 1 79.06 95 GLY A N 1
ATOM 720 C CA . GLY A 1 95 ? -3.977 -8.039 -15.594 1 79.06 95 GLY A CA 1
ATOM 721 C C . GLY A 1 95 ? -2.508 -7.703 -15.773 1 79.06 95 GLY A C 1
ATOM 722 O O . GLY A 1 95 ? -2.156 -6.855 -16.594 1 79.06 95 GLY A O 1
ATOM 723 N N . LYS A 1 96 ? -1.698 -8.297 -14.977 1 88.44 96 LYS A N 1
ATOM 724 C CA . LYS A 1 96 ? -0.266 -8.047 -15.102 1 88.44 96 LYS A CA 1
ATOM 725 C C . LYS A 1 96 ? 0.364 -8.961 -16.156 1 88.44 96 LYS A C 1
ATOM 727 O O . LYS A 1 96 ? -0.332 -9.75 -16.797 1 88.44 96 LYS A O 1
ATOM 732 N N . LYS A 1 97 ? 1.644 -8.727 -16.359 1 92.81 97 LYS A N 1
ATOM 733 C CA . LYS A 1 97 ? 2.398 -9.508 -17.328 1 92.81 97 LYS A CA 1
ATOM 734 C C . LYS A 1 97 ? 2.873 -10.828 -16.719 1 92.81 97 LYS A C 1
ATOM 736 O O . LYS A 1 97 ? 3.42 -10.844 -15.609 1 92.81 97 LYS A O 1
ATOM 741 N N . VAL A 1 98 ? 2.592 -11.891 -17.422 1 96.62 98 VAL A N 1
ATOM 742 C CA . VAL A 1 98 ? 3.006 -13.203 -16.938 1 96.62 98 VAL A CA 1
ATOM 743 C C . VAL A 1 98 ? 3.684 -13.969 -18.078 1 96.62 98 VAL A C 1
ATOM 745 O O . VAL A 1 98 ? 3.383 -13.75 -19.25 1 96.62 98 VAL A O 1
ATOM 748 N N . THR A 1 99 ? 4.66 -14.758 -17.703 1 96.88 99 THR A N 1
ATOM 749 C CA . THR A 1 99 ? 5.367 -15.68 -18.594 1 96.88 99 THR A CA 1
ATOM 750 C C . THR A 1 99 ? 5.555 -17.031 -17.922 1 96.88 99 THR A C 1
ATOM 752 O O . THR A 1 99 ? 5.281 -17.188 -16.734 1 96.88 99 THR A O 1
ATOM 755 N N . GLN A 1 100 ? 5.812 -18.016 -18.672 1 97.88 100 GLN A N 1
ATOM 756 C CA . GLN A 1 100 ? 6.133 -19.328 -18.125 1 97.88 100 GLN A CA 1
ATOM 757 C C . GLN A 1 100 ? 7.125 -20.078 -19.016 1 97.88 100 GLN A C 1
ATOM 759 O O . GLN A 1 100 ? 7.438 -19.625 -20.109 1 97.88 100 GLN A O 1
ATOM 764 N N . SER A 1 101 ? 7.691 -21.078 -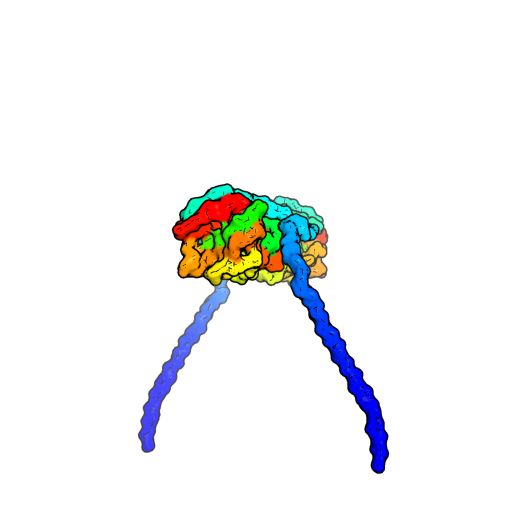18.516 1 98 101 SER A N 1
ATOM 765 C CA . SER A 1 101 ? 8.805 -21.766 -19.172 1 98 101 SER A CA 1
ATOM 766 C C . SER A 1 101 ? 8.398 -22.328 -20.531 1 98 101 SER A C 1
ATOM 768 O O . SER A 1 101 ? 9.195 -22.344 -21.469 1 98 101 SER A O 1
ATOM 770 N N . SER A 1 102 ? 7.207 -22.891 -20.625 1 98.12 102 SER A N 1
ATOM 771 C CA . SER A 1 102 ? 6.652 -23.438 -21.859 1 98.12 102 SER A CA 1
ATOM 772 C C . SER A 1 102 ? 5.125 -23.438 -21.828 1 98.12 102 SER A C 1
ATOM 774 O O . SER A 1 102 ? 4.52 -23.047 -20.828 1 98.12 102 SER A O 1
ATOM 776 N N . VAL A 1 103 ? 4.551 -23.75 -23.016 1 98.12 103 VAL A N 1
ATOM 777 C CA . VAL A 1 103 ? 3.1 -23.859 -23.094 1 98.12 103 VAL A CA 1
ATOM 778 C C . VAL A 1 103 ? 2.725 -25.234 -23.672 1 98.12 103 VAL A C 1
ATOM 780 O O . VAL A 1 103 ? 3.312 -25.688 -24.656 1 98.12 103 VAL A O 1
ATOM 783 N N . TYR A 1 104 ? 1.794 -25.875 -22.969 1 97.19 104 TYR A N 1
ATOM 784 C CA . TYR A 1 104 ? 1.271 -27.172 -23.422 1 97.19 104 TYR A CA 1
ATOM 785 C C . TYR A 1 104 ? -0.252 -27.141 -23.484 1 97.19 104 TYR A C 1
ATOM 787 O O . TYR A 1 104 ? -0.912 -26.609 -22.594 1 97.19 104 TYR A O 1
ATOM 795 N N . LEU A 1 105 ? -0.843 -27.594 -24.578 1 94.12 105 LEU A N 1
ATOM 796 C CA . LEU A 1 105 ? -2.275 -27.75 -24.812 1 94.12 105 LEU A CA 1
ATOM 797 C C . LEU A 1 105 ? -3.004 -26.422 -24.609 1 94.12 105 LEU A C 1
ATOM 799 O O . LEU A 1 105 ? -4.07 -26.375 -24 1 94.12 105 LEU A O 1
ATOM 803 N N . GLY A 1 106 ? -2.344 -25.359 -25.078 1 95.56 106 GLY A N 1
ATOM 804 C CA . GLY A 1 106 ? -2.973 -24.047 -25.047 1 95.56 106 GLY A CA 1
ATOM 805 C C . GLY A 1 106 ? -3.064 -23.453 -23.656 1 95.56 106 GLY A C 1
ATOM 806 O O . GLY A 1 106 ? -3.766 -22.453 -23.438 1 95.56 106 GLY A O 1
ATOM 807 N N . GLY A 1 107 ? -2.471 -24.062 -22.609 1 97.44 107 GLY A N 1
ATOM 808 C CA . GLY A 1 107 ? -2.477 -23.547 -21.266 1 97.44 107 GLY A CA 1
ATOM 809 C C . GLY A 1 107 ? -1.557 -22.344 -21.078 1 97.44 107 GLY A C 1
ATOM 810 O O . GLY A 1 107 ? -0.516 -22.453 -20.422 1 97.44 107 GLY A O 1
ATOM 811 N N . VAL A 1 108 ? -1.993 -21.203 -21.594 1 97.56 108 VAL A N 1
ATOM 812 C CA . VAL A 1 108 ? -1.162 -20 -21.578 1 97.56 108 VAL A CA 1
ATOM 813 C C . VAL A 1 108 ? -1.069 -19.453 -20.156 1 97.56 108 VAL A C 1
ATOM 815 O O . VAL A 1 108 ? -1.976 -19.656 -19.344 1 97.56 108 VAL A O 1
ATOM 818 N N . PRO A 1 109 ? 0.083 -18.734 -19.781 1 97.81 109 PRO A N 1
ATOM 819 C CA . PRO A 1 109 ? 0.314 -18.281 -18.406 1 97.81 109 PRO A CA 1
ATOM 820 C C . PRO A 1 109 ? -0.767 -17.328 -17.922 1 97.81 109 PRO A C 1
ATOM 822 O O . PRO A 1 109 ? -1.052 -17.266 -16.719 1 97.81 109 PRO A O 1
ATOM 825 N N . GLU A 1 110 ? -1.47 -16.609 -18.797 1 96.75 110 GLU A N 1
ATOM 826 C CA . GLU A 1 110 ? -2.451 -15.594 -18.422 1 96.75 110 GLU A CA 1
ATOM 827 C C . GLU A 1 110 ? -3.672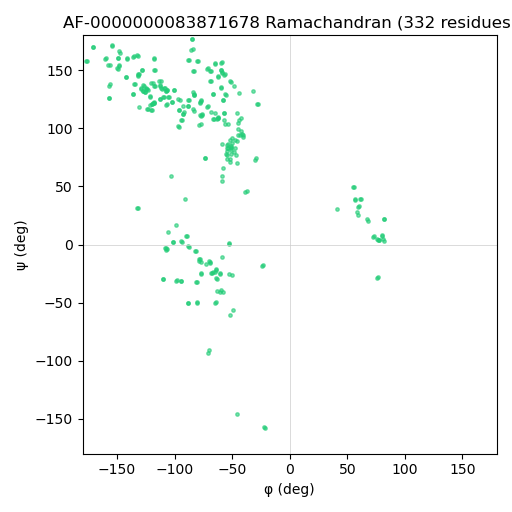 -16.219 -17.75 1 96.75 110 GLU A C 1
ATOM 829 O O . GLU A 1 110 ? -4.395 -15.555 -17.016 1 96.75 110 GLU A O 1
ATOM 834 N N . ARG A 1 111 ? -3.898 -17.453 -18.047 1 96.12 111 ARG A N 1
ATOM 835 C CA . ARG A 1 111 ? -5.059 -18.109 -17.453 1 96.12 111 ARG A CA 1
ATOM 836 C C . ARG A 1 111 ? -4.918 -18.203 -15.938 1 96.12 111 ARG A C 1
ATOM 838 O O . ARG A 1 111 ? -5.906 -18.375 -15.227 1 96.12 111 ARG A O 1
ATOM 845 N N . ALA A 1 112 ? -3.691 -18.109 -15.43 1 97.06 112 ALA A N 1
ATOM 846 C CA . ALA A 1 112 ? -3.438 -18.234 -14 1 97.06 112 ALA A CA 1
ATOM 847 C C . ALA A 1 112 ? -3.779 -16.938 -13.273 1 97.06 112 ALA A C 1
ATOM 849 O O . ALA A 1 112 ? -3.758 -16.891 -12.039 1 97.06 112 ALA A O 1
ATOM 850 N N . ILE A 1 113 ? -3.994 -15.852 -13.984 1 96.38 113 ILE A N 1
ATOM 851 C CA . ILE A 1 113 ? -4.281 -14.602 -13.305 1 96.38 113 ILE A CA 1
ATOM 852 C C . ILE A 1 113 ? -5.496 -13.93 -13.938 1 96.38 113 ILE A C 1
ATOM 854 O O . ILE A 1 113 ? -5.551 -12.703 -14.039 1 96.38 113 ILE A O 1
ATOM 858 N N . ASP A 1 114 ? -6.461 -14.633 -14.469 1 92.75 114 ASP A N 1
ATOM 859 C CA . ASP A 1 114 ? -7.578 -14.047 -15.203 1 92.75 114 ASP A CA 1
ATOM 860 C C . ASP A 1 114 ? -8.828 -13.977 -14.336 1 92.75 114 ASP A C 1
ATOM 862 O O . ASP A 1 114 ? -9.898 -13.562 -14.797 1 92.75 114 ASP A O 1
ATOM 866 N N . GLY A 1 115 ? -8.773 -14.391 -13.062 1 90.75 115 GLY A N 1
ATOM 867 C CA . GLY A 1 115 ? -9.906 -14.32 -12.156 1 90.75 115 GLY A CA 1
ATOM 868 C C . GLY A 1 115 ? -10.875 -15.477 -12.312 1 90.75 115 GLY A C 1
ATOM 869 O O . GLY A 1 115 ? -11.938 -15.492 -11.695 1 90.75 115 GLY A O 1
ATOM 870 N N . ASN A 1 116 ? -10.57 -16.422 -13.172 1 90.25 116 ASN A N 1
ATOM 871 C CA . ASN A 1 116 ? -11.352 -17.641 -13.359 1 90.25 116 ASN A CA 1
ATOM 872 C C . ASN A 1 116 ? -10.852 -18.766 -12.469 1 90.25 116 ASN A C 1
ATOM 874 O O . ASN A 1 116 ? -9.766 -19.312 -12.688 1 90.25 116 ASN A O 1
ATOM 878 N N . TYR A 1 117 ? -11.609 -19.188 -11.555 1 90 117 TYR A N 1
ATOM 879 C CA . TYR A 1 117 ? -11.18 -20.172 -10.57 1 90 117 TYR A CA 1
ATOM 880 C C . TYR A 1 117 ? -11.648 -21.578 -10.953 1 90 117 TYR A C 1
ATOM 882 O O . TYR A 1 117 ? -11.562 -22.516 -10.148 1 90 117 TYR A O 1
ATOM 890 N N . ALA A 1 118 ? -11.984 -21.609 -12.203 1 87.31 118 ALA A N 1
ATOM 891 C CA . ALA A 1 118 ? -12.297 -22.953 -12.664 1 87.31 118 ALA A CA 1
ATOM 892 C C . ALA A 1 118 ? -11.055 -23.828 -12.695 1 87.31 118 ALA A C 1
ATOM 894 O O . ALA A 1 118 ? -9.953 -23.344 -12.961 1 87.31 118 ALA A O 1
ATOM 895 N N . SER A 1 119 ? -10.883 -24.734 -12.039 1 92.88 119 SER A N 1
ATOM 896 C CA . SER A 1 119 ? -9.758 -25.641 -11.82 1 92.88 119 SER A CA 1
ATOM 897 C C . SER A 1 119 ? -9.82 -26.844 -12.758 1 92.88 119 SER A C 1
ATOM 899 O O . SER A 1 119 ? -9.57 -27.969 -12.344 1 92.88 119 SER A O 1
ATOM 901 N N . ASN A 1 120 ? -10.211 -26.547 -13.961 1 93.12 120 ASN A N 1
ATOM 902 C CA . ASN A 1 120 ? -10.32 -27.562 -15.008 1 93.12 120 ASN A CA 1
ATOM 903 C C . ASN A 1 120 ? -9.633 -27.109 -16.297 1 93.12 120 ASN A C 1
ATOM 905 O O . ASN A 1 120 ? -10.031 -26.109 -16.906 1 93.12 120 ASN A O 1
ATOM 909 N N . LEU A 1 121 ? -8.648 -27.859 -16.688 1 90.94 121 LEU A N 1
ATOM 910 C CA . LEU A 1 121 ? -7.84 -27.5 -17.859 1 90.94 121 LEU A CA 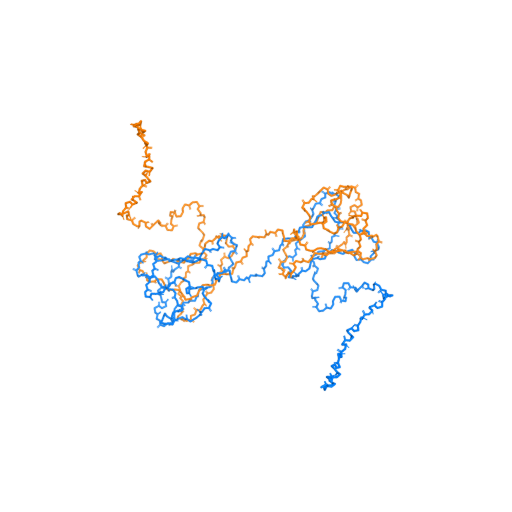1
ATOM 911 C C . LEU A 1 121 ? -8.711 -27.359 -19.094 1 90.94 121 LEU A C 1
ATOM 913 O O . LEU A 1 121 ? -8.484 -26.484 -19.922 1 90.94 121 LEU A O 1
ATOM 917 N N . GLU A 1 122 ? -9.695 -28.234 -19.297 1 89.75 122 GLU A N 1
ATOM 918 C CA . GLU A 1 122 ? -10.539 -28.266 -20.484 1 89.75 122 GLU A CA 1
ATOM 919 C C . GLU A 1 122 ? -11.391 -27 -20.594 1 89.75 122 GLU A C 1
ATOM 921 O O . GLU A 1 122 ? -11.852 -26.641 -21.672 1 89.75 122 GLU A O 1
ATOM 926 N N . GLU A 1 123 ? -11.594 -26.406 -19.531 1 92.5 123 GLU A N 1
ATOM 927 C CA . GLU A 1 123 ? -12.398 -25.188 -19.5 1 92.5 123 GLU A CA 1
ATOM 928 C C . GLU A 1 123 ? -11.531 -23.953 -19.703 1 92.5 123 GLU A C 1
ATOM 930 O O . GLU A 1 123 ? -11.984 -22.828 -19.484 1 92.5 123 GLU A O 1
ATOM 935 N N . LYS A 1 124 ? -10.242 -24.156 -20.031 1 93.44 124 LYS A N 1
ATOM 936 C CA . LYS A 1 124 ? -9.297 -23.078 -20.312 1 93.44 124 LYS A CA 1
ATOM 937 C C . LYS A 1 124 ? -9.117 -22.172 -19.094 1 93.44 124 LYS A C 1
ATOM 939 O O . LYS A 1 124 ? -9.062 -20.953 -19.219 1 93.44 124 LYS A O 1
ATOM 944 N N . SER A 1 125 ? -9.086 -22.797 -17.922 1 95.31 125 SER A N 1
ATOM 945 C CA . SER A 1 125 ? -9.039 -22.062 -16.656 1 95.31 125 SER A CA 1
ATOM 946 C C . SER A 1 125 ? -7.66 -22.172 -16.016 1 95.31 125 SER A C 1
ATOM 948 O O . SER A 1 125 ? -7.402 -21.531 -14.984 1 95.31 125 SER A O 1
ATOM 950 N N . CYS A 1 126 ? -6.773 -22.922 -16.547 1 97.62 126 CYS A N 1
ATOM 951 C CA . CYS A 1 126 ? -5.469 -23.156 -15.93 1 97.62 126 CYS A CA 1
ATOM 952 C C . CYS A 1 126 ? -4.344 -22.953 -16.938 1 97.62 126 CYS A C 1
ATOM 954 O O . CYS A 1 126 ? -4.52 -23.188 -18.125 1 97.62 126 CYS A O 1
ATOM 956 N N . SER A 1 127 ? -3.227 -22.469 -16.453 1 97.88 127 SER A N 1
ATOM 957 C CA . SER A 1 127 ? -1.995 -22.531 -17.234 1 97.88 127 SER A CA 1
ATOM 958 C C . SER A 1 127 ? -1.36 -23.906 -17.156 1 97.88 127 SER A C 1
ATOM 960 O O . SER A 1 127 ? -1.663 -24.688 -16.234 1 97.88 127 SER A O 1
ATOM 962 N N . GLN A 1 128 ? -0.548 -24.219 -18.109 1 98.12 128 GLN A N 1
ATOM 963 C CA . GLN A 1 128 ? 0.153 -25.5 -18.078 1 98.12 128 GLN A CA 1
ATOM 964 C C . GLN A 1 128 ? 1.423 -25.453 -18.922 1 98.12 128 GLN A C 1
ATOM 966 O O . GLN A 1 128 ? 1.389 -25.047 -20.094 1 98.12 128 GLN A O 1
ATOM 971 N N . THR A 1 129 ? 2.482 -25.812 -18.297 1 98.38 129 THR A N 1
ATOM 972 C CA . THR A 1 129 ? 3.73 -25.969 -19.047 1 98.38 129 THR A CA 1
ATOM 973 C C . THR A 1 129 ? 3.818 -27.359 -19.656 1 98.38 129 THR A C 1
ATOM 975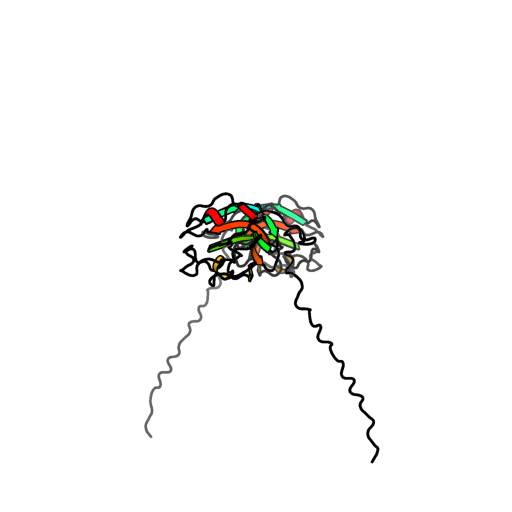 O O . THR A 1 129 ? 2.998 -28.234 -19.359 1 98.38 129 THR A O 1
ATOM 978 N N . GLN A 1 130 ? 4.82 -27.562 -20.609 1 98.25 130 GLN A N 1
ATOM 979 C CA . GLN A 1 130 ? 5.227 -28.906 -20.969 1 98.25 130 GLN A CA 1
ATOM 980 C C . GLN A 1 130 ? 5.863 -29.641 -19.797 1 98.25 130 GLN A C 1
ATOM 982 O O . GLN A 1 130 ? 6.246 -29.016 -18.812 1 98.25 130 GLN A O 1
ATOM 987 N N . LYS A 1 131 ? 5.762 -31.031 -19.906 1 98.19 131 LYS A N 1
ATOM 988 C CA . LYS A 1 131 ? 6.594 -31.766 -18.953 1 98.19 131 LYS A CA 1
ATOM 989 C C . LYS A 1 131 ? 8.078 -31.469 -19.188 1 98.19 131 LYS A C 1
ATOM 991 O O . LYS A 1 131 ? 8.625 -31.828 -20.234 1 98.19 131 LYS A O 1
ATOM 996 N N . GLU A 1 132 ? 8.766 -30.75 -18.359 1 98.06 132 GLU A N 1
ATOM 997 C CA . GLU A 1 132 ? 10.156 -30.344 -18.5 1 98.06 132 GLU A CA 1
ATOM 998 C C . GLU A 1 132 ? 10.828 -30.203 -17.125 1 98.06 132 GLU A C 1
ATOM 1000 O O . GLU A 1 132 ? 10.156 -30.234 -16.094 1 98.06 132 GLU A O 1
ATOM 1005 N N . LEU A 1 133 ? 12.133 -30.234 -17.188 1 97.31 133 LEU A N 1
ATOM 1006 C CA . LEU A 1 133 ? 12.883 -30.047 -15.953 1 97.31 133 LEU A CA 1
ATOM 1007 C C . LEU A 1 133 ? 12.695 -28.625 -15.414 1 97.31 133 LEU A C 1
ATOM 1009 O O . LEU A 1 133 ? 12.852 -27.656 -16.156 1 97.31 133 LEU A O 1
ATOM 1013 N N . ASN A 1 134 ? 12.344 -28.484 -14.109 1 97 134 ASN A N 1
ATOM 1014 C CA . ASN A 1 134 ? 12.195 -27.203 -13.414 1 97 134 ASN A CA 1
ATOM 1015 C C . ASN A 1 134 ? 11.219 -26.281 -14.141 1 97 134 ASN A C 1
ATOM 1017 O O . ASN A 1 134 ? 11.547 -25.125 -14.422 1 97 134 ASN A O 1
ATOM 1021 N N . PRO A 1 135 ? 10.016 -26.812 -14.484 1 97.5 135 PRO A N 1
ATOM 1022 C CA . PRO A 1 135 ? 9.055 -25.891 -15.086 1 97.5 135 PRO A CA 1
ATOM 1023 C C . PRO A 1 135 ? 8.703 -24.719 -14.172 1 97.5 135 PRO A C 1
ATOM 1025 O O . PRO A 1 135 ? 8.727 -24.859 -12.953 1 97.5 135 PRO A O 1
ATOM 1028 N N . TRP A 1 136 ? 8.375 -23.562 -14.758 1 97.81 136 TRP A N 1
ATOM 1029 C CA . TRP A 1 136 ? 8.125 -22.406 -13.922 1 97.81 136 TRP A CA 1
ATOM 1030 C C . TRP A 1 136 ? 7.105 -21.469 -14.562 1 97.81 136 TRP A C 1
ATOM 1032 O O . TRP A 1 136 ? 6.863 -21.547 -15.773 1 97.81 136 TRP A O 1
ATOM 1042 N N . TRP A 1 137 ? 6.375 -20.766 -13.781 1 97.44 137 TRP A N 1
ATOM 1043 C CA . TRP A 1 137 ? 5.461 -19.656 -14.07 1 97.44 137 TRP A CA 1
ATOM 1044 C C . TRP A 1 137 ? 5.898 -18.375 -13.359 1 97.44 137 TRP A C 1
ATOM 1046 O O . TRP A 1 137 ? 6.336 -18.422 -12.203 1 97.44 137 TRP A O 1
ATOM 1056 N N . ARG A 1 138 ? 5.805 -17.141 -14.109 1 96.69 138 ARG A N 1
ATOM 1057 C CA . ARG A 1 138 ? 6.324 -15.898 -13.531 1 96.69 138 ARG A CA 1
ATOM 1058 C C . ARG A 1 138 ? 5.359 -14.742 -13.758 1 96.69 138 ARG A C 1
ATOM 1060 O O . ARG A 1 138 ? 4.891 -14.531 -14.883 1 96.69 138 ARG A O 1
ATOM 1067 N N . LEU A 1 139 ? 5.082 -14.062 -12.672 1 96.56 139 LEU A N 1
ATOM 1068 C CA . LEU A 1 139 ? 4.336 -12.812 -12.695 1 96.56 139 LEU A CA 1
ATOM 1069 C C . LEU A 1 139 ? 5.273 -11.617 -12.547 1 96.56 139 LEU A C 1
ATOM 1071 O O . LEU A 1 139 ? 6.113 -11.586 -11.641 1 96.56 139 LEU A O 1
ATOM 1075 N N . ASP A 1 140 ? 5.258 -10.719 -13.469 1 94.06 140 ASP A N 1
ATOM 1076 C CA . ASP A 1 140 ? 5.969 -9.445 -13.375 1 94.06 140 ASP A CA 1
ATOM 1077 C C . ASP A 1 140 ? 5.043 -8.328 -12.891 1 94.06 140 ASP A C 1
ATOM 1079 O O . ASP A 1 140 ? 4.133 -7.91 -13.609 1 94.06 140 ASP A O 1
ATOM 1083 N N . LEU A 1 141 ? 5.312 -7.77 -11.727 1 92 141 LEU A N 1
ATOM 1084 C CA . LEU A 1 141 ? 4.465 -6.734 -11.141 1 92 141 LEU A CA 1
ATOM 1085 C C . LEU A 1 141 ? 4.887 -5.352 -11.617 1 92 141 LEU A C 1
ATOM 1087 O O . LEU A 1 141 ? 4.266 -4.348 -11.266 1 92 141 LEU A O 1
ATOM 1091 N N . LEU A 1 142 ? 5.973 -5.305 -12.477 1 88.69 142 LEU A N 1
ATOM 1092 C CA . LEU A 1 142 ? 6.48 -4.121 -13.156 1 88.69 142 LEU A CA 1
ATOM 1093 C C . LEU A 1 142 ? 7.25 -3.225 -12.195 1 88.69 142 LEU A C 1
ATOM 1095 O O . LEU A 1 142 ? 8.133 -2.467 -12.617 1 88.69 142 LEU A O 1
ATOM 1099 N N . LYS A 1 143 ? 6.945 -3.215 -10.93 1 85.5 143 LYS A N 1
ATOM 1100 C CA . LYS A 1 143 ? 7.676 -2.533 -9.867 1 85.5 143 LYS A CA 1
ATOM 1101 C C . LYS A 1 143 ? 7.715 -3.379 -8.594 1 85.5 143 LYS A C 1
ATOM 1103 O O . LYS A 1 143 ? 6.949 -4.336 -8.461 1 85.5 143 LYS A O 1
ATOM 1108 N N . PRO A 1 144 ? 8.617 -3.109 -7.742 1 86.38 144 PRO A N 1
ATOM 1109 C CA . PRO A 1 144 ? 8.672 -3.883 -6.5 1 86.38 144 PRO A CA 1
ATOM 1110 C C . PRO A 1 144 ? 7.484 -3.604 -5.578 1 86.38 144 PRO A C 1
ATOM 1112 O O . PRO A 1 144 ? 7.02 -2.463 -5.496 1 86.38 144 PRO A O 1
ATOM 1115 N N . TYR A 1 145 ? 6.988 -4.691 -4.938 1 86.75 145 TYR A N 1
ATOM 1116 C CA . TYR A 1 145 ? 5.953 -4.648 -3.908 1 86.75 145 TYR A CA 1
ATOM 1117 C C . TYR A 1 145 ? 6.391 -5.41 -2.664 1 86.75 145 TYR A C 1
ATOM 1119 O O . TYR A 1 145 ? 7.227 -6.312 -2.744 1 86.75 145 TYR A O 1
ATOM 1127 N N . LYS A 1 146 ? 5.879 -4.949 -1.577 1 85.75 146 LYS A N 1
ATOM 1128 C CA . LYS A 1 146 ? 5.875 -5.855 -0.435 1 85.75 146 LYS A CA 1
ATOM 1129 C C . LYS A 1 146 ? 4.754 -6.891 -0.558 1 85.75 146 LYS A C 1
ATOM 1131 O O . LYS A 1 146 ? 3.574 -6.539 -0.524 1 85.75 146 LYS A O 1
ATOM 1136 N N . ILE A 1 147 ? 5.113 -8.141 -0.767 1 89.38 147 ILE A N 1
ATOM 1137 C CA . ILE A 1 147 ? 4.129 -9.195 -0.994 1 89.38 147 ILE A CA 1
ATOM 1138 C C . ILE A 1 147 ? 3.703 -9.797 0.342 1 89.38 147 ILE A C 1
ATOM 1140 O O . ILE A 1 147 ? 4.539 -10.305 1.094 1 89.38 147 ILE A O 1
ATOM 1144 N N . MET A 1 148 ? 2.42 -9.703 0.669 1 87.81 148 MET A N 1
ATOM 1145 C CA . MET A 1 148 ? 1.91 -10.234 1.931 1 87.81 148 MET A CA 1
ATOM 1146 C C . MET A 1 148 ? 1.507 -11.695 1.784 1 87.81 148 MET A C 1
ATOM 1148 O O . MET A 1 148 ? 1.934 -12.547 2.57 1 87.81 148 MET A O 1
ATOM 1152 N N . THR A 1 149 ? 0.686 -11.953 0.725 1 93 149 THR A N 1
ATOM 1153 C CA . THR A 1 149 ? 0.199 -13.312 0.529 1 93 149 THR A CA 1
ATOM 1154 C C . THR A 1 149 ? 0.148 -13.664 -0.956 1 93 149 THR A C 1
ATOM 1156 O O . THR A 1 149 ? -0.066 -12.789 -1.797 1 93 149 THR A O 1
ATOM 1159 N N . VAL A 1 150 ? 0.45 -14.93 -1.253 1 94.69 150 VAL A N 1
ATOM 1160 C CA . VAL A 1 150 ? 0.208 -15.531 -2.561 1 94.69 150 VAL A CA 1
ATOM 1161 C C . VAL A 1 150 ? -0.774 -16.688 -2.424 1 94.69 150 VAL A C 1
ATOM 1163 O O . VAL A 1 150 ? -0.538 -17.625 -1.653 1 94.69 150 VAL A O 1
ATOM 1166 N N . SER A 1 151 ? -1.844 -16.578 -3.119 1 95.44 151 SER A N 1
ATOM 1167 C CA . SER A 1 151 ? -2.824 -17.656 -3.133 1 95.44 151 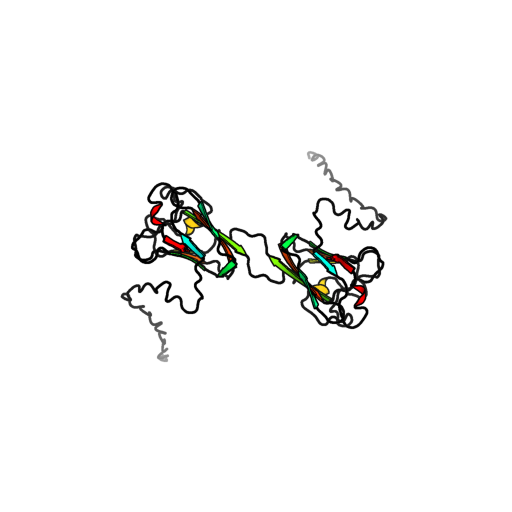SER A CA 1
ATOM 1168 C C . SER A 1 151 ? -2.795 -18.406 -4.457 1 95.44 151 SER A C 1
ATOM 1170 O O . SER A 1 151 ? -2.799 -17.797 -5.527 1 95.44 151 SER A O 1
ATOM 1172 N N . ILE A 1 152 ? -2.777 -19.719 -4.371 1 96.62 152 ILE A N 1
ATOM 1173 C CA . ILE A 1 152 ? -2.693 -20.562 -5.559 1 96.62 152 ILE A CA 1
ATOM 1174 C C . ILE A 1 152 ? -3.902 -21.5 -5.613 1 96.62 152 ILE A C 1
ATOM 1176 O O . ILE A 1 152 ? -4.258 -22.125 -4.609 1 96.62 152 ILE A O 1
ATOM 1180 N N . THR A 1 153 ? -4.543 -21.469 -6.68 1 96.31 153 THR A N 1
ATOM 1181 C CA . THR A 1 153 ? -5.594 -22.438 -6.949 1 96.31 153 THR A CA 1
ATOM 1182 C C . THR A 1 153 ? -5.051 -23.609 -7.773 1 96.31 153 THR A C 1
ATOM 1184 O O . THR A 1 153 ? -4.504 -23.406 -8.859 1 96.31 153 THR A O 1
ATOM 1187 N N . ASN A 1 154 ? -5.242 -24.766 -7.223 1 95.75 154 ASN A N 1
ATOM 1188 C CA . ASN A 1 154 ? -4.746 -25.984 -7.863 1 95.75 154 ASN A CA 1
ATOM 1189 C C . ASN A 1 154 ? -5.762 -26.547 -8.844 1 95.75 154 ASN A C 1
ATOM 1191 O O . ASN A 1 154 ? -6.953 -26.25 -8.758 1 95.75 154 ASN A O 1
ATOM 1195 N N . ARG A 1 155 ? -5.215 -27.359 -9.766 1 94.94 155 ARG A N 1
ATOM 1196 C CA . ARG A 1 155 ? -6.078 -28.094 -10.688 1 94.94 155 ARG A CA 1
ATOM 1197 C C . ARG A 1 155 ? -6.984 -29.062 -9.93 1 94.94 155 ARG A C 1
ATOM 1199 O O . ARG A 1 155 ? -6.57 -29.641 -8.93 1 94.94 155 ARG A O 1
ATOM 1206 N N . GLY A 1 156 ? -8.188 -29.172 -10.461 1 94.06 156 GLY A N 1
ATOM 1207 C CA . GLY A 1 156 ? -9.164 -29.969 -9.742 1 94.06 156 GLY A CA 1
ATOM 1208 C C . GLY A 1 156 ? -9.5 -31.281 -10.445 1 94.06 156 GLY A C 1
ATOM 1209 O O . GLY A 1 156 ? -9.828 -32.281 -9.789 1 94.06 156 GLY A O 1
ATOM 1210 N N . ASP A 1 157 ? -9.445 -31.406 -11.742 1 93.62 157 ASP A N 1
ATOM 1211 C CA . ASP A 1 157 ? -9.953 -32.531 -12.523 1 93.62 157 ASP A CA 1
ATOM 1212 C C . ASP A 1 157 ? -9.023 -33.719 -12.43 1 93.62 157 ASP A C 1
ATOM 1214 O O . ASP A 1 157 ? -9.453 -34.875 -12.594 1 93.62 157 ASP A O 1
ATOM 1218 N N . CYS A 1 158 ? -7.664 -33.562 -12.148 1 92.94 158 CYS A N 1
ATOM 1219 C CA . CYS A 1 158 ? -6.684 -34.625 -11.922 1 92.94 158 CYS A CA 1
ATOM 1220 C C . CYS A 1 158 ? -5.367 -34.031 -11.422 1 92.94 158 CYS A C 1
ATOM 1222 O O . CYS A 1 158 ? -5.191 -32.812 -11.39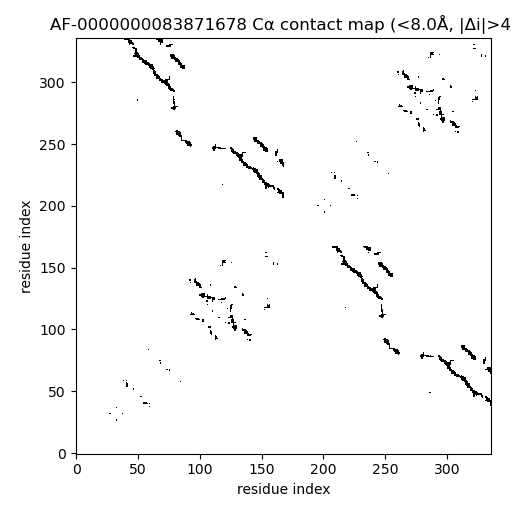1 1 92.94 158 CYS A O 1
ATOM 1224 N N . CYS A 1 159 ? -4.48 -34.938 -10.992 1 94.62 159 CYS A N 1
ATOM 1225 C CA . CYS A 1 159 ? -3.037 -34.75 -10.875 1 94.62 159 CYS A CA 1
ATOM 1226 C C . CYS A 1 159 ? -2.709 -33.594 -9.945 1 94.62 159 CYS A C 1
ATOM 1228 O O . CYS A 1 159 ? -1.739 -32.875 -10.172 1 94.62 159 CYS A O 1
ATOM 1230 N N . ALA A 1 160 ? -3.604 -33.344 -9.008 1 93.69 160 ALA A N 1
ATOM 1231 C CA . ALA A 1 160 ? -3.361 -32.25 -8.055 1 93.69 160 ALA A CA 1
ATOM 1232 C C . ALA A 1 160 ? -1.988 -32.406 -7.402 1 93.69 160 ALA A C 1
ATOM 1234 O O . ALA A 1 160 ? -1.39 -31.406 -6.984 1 93.69 160 ALA A O 1
ATOM 1235 N N . GLU A 1 161 ? -1.437 -33.625 -7.312 1 95.12 161 GLU A N 1
ATOM 1236 C CA . GLU A 1 161 ? -0.175 -33.906 -6.625 1 95.12 161 GLU A CA 1
ATOM 1237 C C . GLU A 1 161 ? 1.004 -33.312 -7.391 1 95.12 161 GLU A C 1
ATOM 1239 O O . GLU A 1 161 ? 2.102 -33.188 -6.848 1 95.12 161 GLU A O 1
ATOM 1244 N N . ARG A 1 162 ? 0.802 -32.938 -8.656 1 95.75 162 ARG A N 1
ATOM 1245 C CA . ARG A 1 162 ? 1.899 -32.438 -9.484 1 95.75 162 ARG A CA 1
ATOM 1246 C C . ARG A 1 162 ? 2.469 -31.141 -8.922 1 95.75 162 ARG A C 1
ATOM 1248 O O . ARG A 1 162 ? 3.65 -30.844 -9.109 1 95.75 162 ARG A O 1
ATOM 1255 N N . LEU A 1 163 ? 1.65 -30.344 -8.242 1 95.94 163 LEU A N 1
ATOM 1256 C CA . LEU A 1 163 ? 2.086 -29.047 -7.746 1 95.94 163 LEU A CA 1
ATOM 1257 C C . LEU A 1 163 ? 2.859 -29.203 -6.438 1 95.94 163 LEU A C 1
ATOM 1259 O O . LEU A 1 163 ? 3.424 -28.234 -5.93 1 95.94 163 LEU A O 1
ATOM 1263 N N . SER A 1 164 ? 2.91 -30.469 -5.914 1 95.31 164 SER A N 1
ATOM 1264 C CA . SER A 1 164 ? 3.641 -30.703 -4.672 1 95.31 164 SER A CA 1
ATOM 1265 C C . SER A 1 164 ? 5.109 -30.328 -4.816 1 95.31 164 SER A C 1
ATOM 1267 O O . SER A 1 164 ? 5.734 -30.609 -5.84 1 95.31 164 SER A O 1
ATOM 1269 N N . GLU A 1 165 ? 5.625 -29.609 -3.777 1 94.62 165 GLU A N 1
ATOM 1270 C CA . GLU A 1 165 ? 7.023 -29.219 -3.633 1 94.62 165 GLU A CA 1
ATOM 1271 C C . GLU A 1 165 ? 7.367 -28.062 -4.551 1 94.62 165 GLU A C 1
ATOM 1273 O O . GLU A 1 165 ? 8.539 -27.688 -4.676 1 94.62 165 GLU A O 1
ATOM 1278 N N . ALA A 1 166 ? 6.387 -27.562 -5.211 1 95.81 166 ALA A N 1
ATOM 1279 C CA . ALA A 1 166 ? 6.652 -26.312 -5.914 1 95.81 166 ALA A CA 1
ATOM 1280 C C . ALA A 1 166 ? 7.098 -25.219 -4.945 1 95.81 166 ALA A C 1
ATOM 1282 O O . ALA A 1 166 ? 6.637 -25.172 -3.803 1 95.81 166 ALA A O 1
ATOM 1283 N N . GLU A 1 167 ? 7.965 -24.328 -5.441 1 94.06 167 GLU A N 1
ATOM 1284 C CA . GLU A 1 167 ? 8.477 -23.203 -4.648 1 94.06 167 GLU A CA 1
ATOM 1285 C C . GLU A 1 167 ? 7.934 -21.875 -5.156 1 94.06 167 GLU A C 1
ATOM 1287 O O . GLU A 1 167 ? 7.848 -21.656 -6.363 1 94.06 167 GLU A O 1
ATOM 1292 N N . ILE A 1 168 ? 7.508 -21.094 -4.211 1 94.94 168 ILE A N 1
ATOM 1293 C CA . ILE A 1 168 ? 7.086 -19.734 -4.492 1 94.94 168 ILE A CA 1
ATOM 1294 C C . ILE A 1 168 ? 8.188 -18.75 -4.078 1 94.94 168 ILE A C 1
ATOM 1296 O O . ILE A 1 168 ? 8.602 -18.734 -2.92 1 94.94 168 ILE A O 1
ATOM 1300 N N . MET B 1 1 ? 27.438 17.141 -73.25 1 22.23 1 MET B N 1
ATOM 1301 C CA . MET B 1 1 ? 27.438 15.695 -73.062 1 22.23 1 MET B CA 1
ATOM 1302 C C . MET B 1 1 ? 28.203 15.312 -71.812 1 22.23 1 MET B C 1
ATOM 1304 O O . MET B 1 1 ? 28.906 14.305 -71.812 1 22.23 1 MET B O 1
ATOM 1308 N N . LEU B 1 2 ? 28.328 16.281 -70.812 1 23.27 2 LEU B N 1
ATOM 1309 C CA . LEU B 1 2 ? 29.125 16.234 -69.625 1 23.27 2 LEU B CA 1
ATOM 1310 C C . LEU B 1 2 ? 28.688 15.086 -68.688 1 23.27 2 LEU B C 1
ATOM 1312 O O . LEU B 1 2 ? 27.5 14.875 -68.5 1 23.27 2 LEU B O 1
ATOM 1316 N N . SER B 1 3 ? 29.562 13.992 -68.562 1 20.2 3 SER B N 1
ATOM 1317 C CA . SER B 1 3 ? 29.688 12.664 -67.938 1 20.2 3 SER B CA 1
ATOM 1318 C C . SER B 1 3 ? 29.562 12.719 -66.438 1 20.2 3 SER B C 1
ATOM 1320 O O . SER B 1 3 ? 30.469 13.203 -65.75 1 20.2 3 SER B O 1
ATOM 1322 N N . CYS B 1 4 ? 28.5 13.273 -65.812 1 27.62 4 CYS B N 1
ATOM 1323 C CA . CYS B 1 4 ? 28.297 13.484 -64.375 1 27.62 4 CYS B CA 1
ATOM 1324 C C . CYS B 1 4 ? 28.484 12.18 -63.625 1 27.62 4 CYS B C 1
ATOM 1326 O O . CYS B 1 4 ? 27.719 11.227 -63.812 1 27.62 4 CYS B O 1
ATOM 1328 N N . THR B 1 5 ? 29.75 11.828 -63.312 1 23.33 5 THR B N 1
ATOM 1329 C CA . THR B 1 5 ? 30.344 10.617 -62.75 1 23.33 5 THR B CA 1
ATOM 1330 C C . THR B 1 5 ? 29.531 10.125 -61.562 1 23.33 5 THR B C 1
ATOM 1332 O O . THR B 1 5 ? 28.641 10.836 -61.062 1 23.33 5 THR B O 1
ATOM 1335 N N . SER B 1 6 ? 30.25 9.477 -60.438 1 22.2 6 SER B N 1
ATOM 1336 C CA . SER B 1 6 ? 30.359 8.211 -59.719 1 22.2 6 SER B CA 1
ATOM 1337 C C . SER B 1 6 ? 29.625 8.289 -58.375 1 22.2 6 SER B C 1
ATOM 1339 O O . SER B 1 6 ? 30.062 9.016 -57.469 1 22.2 6 SER B O 1
ATOM 1341 N N . SER B 1 7 ? 28.375 8.555 -58.281 1 22.86 7 SER B N 1
ATOM 1342 C CA . SER B 1 7 ? 27.641 8.781 -57.031 1 22.86 7 SER B CA 1
ATOM 1343 C C . SER B 1 7 ? 27.734 7.578 -56.125 1 22.86 7 SER B C 1
ATOM 1345 O O . SER B 1 7 ? 27.281 6.484 -56.469 1 22.86 7 SER B O 1
ATOM 1347 N N . PHE B 1 8 ? 28.828 7.504 -55.281 1 23.02 8 PHE B N 1
ATOM 1348 C CA . PHE B 1 8 ? 29.219 6.434 -54.375 1 23.02 8 PHE B CA 1
ATOM 1349 C C . PHE B 1 8 ? 28.078 6.094 -53.406 1 23.02 8 PHE B C 1
ATOM 1351 O O . PHE B 1 8 ? 27.672 6.922 -52.594 1 23.02 8 PHE B O 1
ATOM 1358 N N . HIS B 1 9 ? 27.062 5.355 -53.844 1 22.41 9 HIS B N 1
ATOM 1359 C CA . HIS B 1 9 ? 25.906 4.871 -53.125 1 22.41 9 HIS B CA 1
ATOM 1360 C C . HIS B 1 9 ? 26.328 4.012 -51.938 1 22.41 9 HIS B C 1
ATOM 1362 O O . HIS B 1 9 ? 26.906 2.932 -52.125 1 22.41 9 HIS B O 1
ATOM 1368 N N . HIS B 1 10 ? 27.016 4.617 -50.906 1 20.53 10 HIS B N 1
ATOM 1369 C CA . HIS B 1 10 ? 27.484 3.812 -49.781 1 20.53 10 HIS B CA 1
ATOM 1370 C C . HIS B 1 10 ? 26.359 2.982 -49.188 1 20.53 10 HIS B C 1
ATOM 1372 O O . HIS B 1 10 ? 25.281 3.516 -48.875 1 20.53 10 HIS B O 1
ATOM 1378 N N . HIS B 1 11 ? 26.156 1.767 -49.688 1 20.39 11 HIS B N 1
ATOM 1379 C CA . HIS B 1 11 ? 25.266 0.711 -49.219 1 20.39 11 HIS B CA 1
ATOM 1380 C C . HIS B 1 11 ? 25.469 0.438 -47.75 1 20.39 11 HIS B C 1
ATOM 1382 O O . HIS B 1 11 ? 26.578 0.135 -47.281 1 20.39 11 HIS B O 1
ATOM 1388 N N . VAL B 1 12 ? 24.906 1.203 -46.844 1 22.23 12 VAL B N 1
ATOM 1389 C CA . VAL B 1 12 ? 25 0.901 -45.438 1 22.23 12 VAL B CA 1
ATOM 1390 C C . VAL B 1 12 ? 24.516 -0.526 -45.188 1 22.23 12 VAL B C 1
ATOM 1392 O O . VAL B 1 12 ? 23.391 -0.889 -45.562 1 22.23 12 VAL B O 1
ATOM 1395 N N . SER B 1 13 ? 25.359 -1.564 -45.375 1 18.33 13 SER B N 1
ATOM 1396 C CA . SER B 1 13 ? 25.141 -2.979 -45.094 1 18.33 13 SER B CA 1
ATOM 1397 C C . SER B 1 13 ? 24.719 -3.193 -43.625 1 18.33 13 SER B C 1
ATOM 1399 O O . SER B 1 13 ? 25.453 -2.832 -42.719 1 18.33 13 SER B O 1
ATOM 1401 N N . LEU B 1 14 ? 23.547 -2.871 -43.219 1 21.36 14 LEU B N 1
ATOM 1402 C CA . LEU B 1 14 ? 23.062 -3.256 -41.906 1 21.36 14 LEU B CA 1
ATOM 1403 C C . LEU B 1 14 ? 23.266 -4.75 -41.688 1 21.36 14 LEU B C 1
ATOM 1405 O O . LEU B 1 14 ? 22.766 -5.574 -42.438 1 21.36 14 LEU B O 1
ATOM 1409 N N . SER B 1 15 ? 24.453 -5.168 -41.25 1 20.42 15 SER B N 1
ATOM 1410 C CA . SER B 1 15 ? 24.875 -6.512 -40.906 1 20.42 15 SER B CA 1
ATOM 1411 C C . SER B 1 15 ? 23.828 -7.227 -40.062 1 20.42 15 SER B C 1
ATOM 1413 O O . SER B 1 15 ? 23.234 -6.633 -39.156 1 20.42 15 SER B O 1
ATOM 1415 N N . SER B 1 16 ? 23.078 -8.172 -40.656 1 22.48 16 SER B N 1
ATOM 1416 C CA . SER B 1 16 ? 22.172 -9.227 -40.219 1 22.48 16 SER B CA 1
ATOM 1417 C C . SER B 1 16 ? 22.766 -10.016 -39.062 1 22.48 16 SER B C 1
ATOM 1419 O O . SER B 1 16 ? 23.766 -10.719 -39.219 1 22.48 16 SER B O 1
ATOM 1421 N N . PHE B 1 17 ? 22.906 -9.492 -37.875 1 24.98 17 PHE B N 1
ATOM 1422 C CA . PHE B 1 17 ? 23.375 -10.273 -36.75 1 24.98 17 PHE B CA 1
ATOM 1423 C C . PHE B 1 17 ? 22.656 -11.609 -36.656 1 24.98 17 PHE B C 1
ATOM 1425 O O . PHE B 1 17 ? 21.422 -11.648 -36.531 1 24.98 17 PHE B O 1
ATOM 1432 N N . HIS B 1 18 ? 23 -12.57 -37.469 1 27.34 18 HIS B N 1
ATOM 1433 C CA . HIS B 1 18 ? 22.594 -13.961 -37.344 1 27.34 18 HIS B CA 1
ATOM 1434 C C . HIS B 1 18 ? 22.828 -14.453 -35.906 1 27.34 18 HIS B C 1
ATOM 1436 O O . HIS B 1 18 ? 23.969 -14.469 -35.438 1 27.34 18 HIS B O 1
ATOM 1442 N N . LEU B 1 19 ? 22.016 -14.164 -35.031 1 28.11 19 LEU B N 1
ATOM 1443 C CA . LEU B 1 19 ? 22.219 -14.805 -33.75 1 28.11 19 LEU B CA 1
ATOM 1444 C C . LEU B 1 19 ? 22.297 -16.312 -33.906 1 28.11 19 LEU B C 1
ATOM 1446 O O . LEU B 1 19 ? 21.484 -16.922 -34.625 1 28.11 19 LEU B O 1
ATOM 1450 N N . PRO B 1 20 ? 23.453 -16.906 -33.844 1 30.17 20 PRO B N 1
ATOM 1451 C CA . PRO B 1 20 ? 23.656 -18.344 -34 1 30.17 20 PRO B CA 1
ATOM 1452 C C . PRO B 1 20 ? 22.625 -19.172 -33.219 1 30.17 20 PRO B C 1
ATOM 1454 O O . PRO B 1 20 ? 22.094 -18.719 -32.219 1 30.17 20 PRO B O 1
ATOM 1457 N N . ASP B 1 21 ? 21.953 -20.172 -33.812 1 26.86 21 ASP B N 1
ATOM 1458 C CA . ASP B 1 21 ? 20.922 -21.156 -33.531 1 26.86 21 ASP B CA 1
ATOM 1459 C C . ASP B 1 21 ? 21.234 -21.906 -32.219 1 26.86 21 ASP B C 1
ATOM 1461 O O . ASP B 1 21 ? 20.328 -22.312 -31.5 1 26.86 21 ASP B O 1
ATOM 1465 N N . ASP B 1 22 ? 22.453 -22.547 -32.125 1 28.03 22 ASP B N 1
ATOM 1466 C CA . ASP B 1 22 ? 22.688 -23.734 -31.312 1 28.03 22 ASP B CA 1
ATOM 1467 C C . ASP B 1 22 ? 22.641 -23.406 -29.828 1 28.03 22 ASP B C 1
ATOM 1469 O O . ASP B 1 22 ? 23.125 -24.188 -29 1 28.03 22 ASP B O 1
ATOM 1473 N N . THR B 1 23 ? 22.688 -22.203 -29.359 1 29.78 23 THR B N 1
ATOM 1474 C CA . THR B 1 23 ? 23.141 -22.109 -27.969 1 29.78 23 THR B CA 1
ATOM 1475 C C . THR B 1 23 ? 22.188 -22.844 -27.031 1 29.78 23 THR B C 1
ATOM 1477 O O . THR B 1 23 ? 20.984 -22.625 -27.078 1 29.78 23 THR B O 1
ATOM 1480 N N . PRO B 1 24 ? 22.688 -23.969 -26.516 1 31.19 24 PRO B N 1
ATOM 1481 C CA . PRO B 1 24 ? 21.938 -24.828 -25.594 1 31.19 24 PRO B CA 1
ATOM 1482 C C . PRO B 1 24 ? 21.203 -24.047 -24.516 1 31.19 24 PRO B C 1
ATOM 1484 O O . PRO B 1 24 ? 21.672 -22.984 -24.094 1 31.19 24 PRO B O 1
ATOM 1487 N N . SER B 1 25 ? 19.938 -23.938 -24.578 1 28.8 25 SER B N 1
ATOM 1488 C CA . SER B 1 25 ? 18.953 -23.312 -23.719 1 28.8 25 SER B CA 1
ATOM 1489 C C . SER B 1 25 ? 19.312 -23.484 -22.234 1 28.8 25 SER B C 1
ATOM 1491 O O . SER B 1 25 ? 18.984 -24.5 -21.625 1 28.8 25 SER B O 1
ATOM 1493 N N . THR B 1 26 ? 20.609 -23.219 -21.969 1 29.98 26 THR B N 1
ATOM 1494 C CA . THR B 1 26 ? 21.094 -23.312 -20.594 1 29.98 26 THR B CA 1
ATOM 1495 C C . THR B 1 26 ? 20.125 -22.609 -19.641 1 29.98 26 THR B C 1
ATOM 1497 O O . THR B 1 26 ? 19.828 -21.422 -19.781 1 29.98 26 THR B O 1
ATOM 1500 N N . PHE B 1 27 ? 19.203 -23.266 -19.172 1 31.06 27 PHE B N 1
ATOM 1501 C CA . PHE B 1 27 ? 18.359 -22.984 -18 1 31.06 27 PHE B CA 1
ATOM 1502 C C . PHE B 1 27 ? 19.125 -22.188 -16.969 1 31.06 27 PHE B C 1
ATOM 1504 O O . PHE B 1 27 ? 20.109 -22.672 -16.406 1 31.06 27 PHE B O 1
ATOM 1511 N N . LEU B 1 28 ? 19.422 -20.922 -17.141 1 35.06 28 LEU B N 1
ATOM 1512 C CA . LEU B 1 28 ? 20.078 -20.25 -16.031 1 35.06 28 LEU B CA 1
ATOM 1513 C C . LEU B 1 28 ? 19.453 -20.656 -14.703 1 35.06 28 LEU B C 1
ATOM 1515 O O . LEU B 1 28 ? 18.234 -20.625 -14.555 1 35.06 28 LEU B O 1
ATOM 1519 N N . PRO B 1 29 ? 19.953 -21.594 -13.992 1 34.97 29 PRO B N 1
ATOM 1520 C CA . PRO B 1 29 ? 19.453 -22 -12.672 1 34.97 29 PRO B CA 1
ATOM 1521 C C . PRO B 1 29 ? 18.781 -20.859 -11.914 1 34.97 29 PRO B C 1
ATOM 1523 O O . PRO B 1 29 ? 19.109 -19.688 -12.141 1 34.97 29 PRO B O 1
ATOM 1526 N N . VAL B 1 30 ? 17.469 -20.938 -11.508 1 36.41 30 VAL B N 1
ATOM 1527 C CA . VAL B 1 30 ? 17 -19.969 -10.523 1 36.41 30 VAL B CA 1
ATOM 1528 C C . VAL B 1 30 ? 18.188 -19.438 -9.719 1 36.41 30 VAL B C 1
ATOM 1530 O O . VAL B 1 30 ? 18.062 -18.453 -8.992 1 36.41 30 VAL B O 1
ATOM 1533 N N . SER B 1 31 ? 19.312 -20.094 -9.719 1 35.19 31 SER B N 1
ATOM 1534 C CA . SER B 1 31 ? 20.625 -19.719 -9.188 1 35.19 31 SER B CA 1
ATOM 1535 C C . SER B 1 31 ? 21.203 -18.516 -9.914 1 35.19 31 SER B C 1
ATOM 1537 O O . SER B 1 31 ? 22.109 -17.844 -9.398 1 35.19 31 SER B O 1
ATOM 1539 N N . LEU B 1 32 ? 21.219 -18.531 -11.234 1 35.12 32 LEU B N 1
ATOM 1540 C CA . LEU B 1 32 ? 22 -17.516 -11.938 1 35.12 32 LEU B CA 1
ATOM 1541 C C . LEU B 1 32 ? 21.266 -16.172 -11.945 1 35.12 32 LEU B C 1
ATOM 1543 O O . LEU B 1 32 ? 21.594 -15.289 -12.742 1 35.12 32 LEU B O 1
ATOM 1547 N N . ILE B 1 33 ? 19.938 -16.297 -11.594 1 36.72 33 ILE B N 1
ATOM 1548 C CA . ILE B 1 33 ? 19.469 -14.922 -11.43 1 36.72 33 ILE B CA 1
ATOM 1549 C C . ILE B 1 33 ? 20.531 -14.086 -10.727 1 36.72 33 ILE B C 1
ATOM 1551 O O . ILE B 1 33 ? 21.031 -14.469 -9.672 1 36.72 33 ILE B O 1
ATOM 1555 N N . THR B 1 34 ? 21.406 -13.406 -11.422 1 37.69 34 THR B N 1
ATOM 1556 C CA . THR B 1 34 ? 22.359 -12.445 -10.867 1 37.69 34 THR B CA 1
ATOM 1557 C C . THR B 1 34 ? 21.891 -11.938 -9.508 1 37.69 34 THR B C 1
ATOM 1559 O O . THR B 1 34 ? 20.75 -12.195 -9.102 1 37.69 34 THR B O 1
ATOM 1562 N N . SER B 1 35 ? 22.422 -10.664 -9.07 1 41.94 35 SER B N 1
ATOM 1563 C CA . SER B 1 35 ? 22.328 -9.93 -7.812 1 41.94 35 SER B CA 1
ATOM 1564 C C . SER B 1 35 ? 20.891 -9.766 -7.363 1 41.94 35 SER B C 1
ATOM 1566 O O . SER B 1 35 ? 20.609 -9 -6.441 1 41.94 35 SER B O 1
ATOM 1568 N N . ALA B 1 36 ? 20.031 -10.289 -8.094 1 54.03 36 ALA B N 1
ATOM 1569 C CA . ALA B 1 36 ? 18.656 -10.031 -7.641 1 54.03 36 ALA B CA 1
ATOM 1570 C C . ALA B 1 36 ? 18.281 -10.938 -6.473 1 54.03 36 ALA B C 1
ATOM 1572 O O . ALA B 1 36 ? 18.594 -12.133 -6.488 1 54.03 36 ALA B O 1
ATOM 1573 N N . VAL B 1 37 ? 18.281 -10.461 -5.352 1 65.75 37 VAL B N 1
ATOM 1574 C CA . VAL B 1 37 ? 17.891 -11.109 -4.102 1 65.75 37 VAL B CA 1
ATOM 1575 C C . VAL B 1 37 ? 16.609 -11.914 -4.316 1 65.75 37 VAL B C 1
ATOM 1577 O O . VAL B 1 37 ? 15.594 -11.375 -4.758 1 65.75 37 VAL B O 1
ATOM 1580 N N . VAL B 1 38 ? 16.781 -13.352 -4.637 1 79.12 38 VAL B N 1
ATOM 1581 C CA . VAL B 1 38 ? 15.633 -14.234 -4.668 1 79.12 38 VAL B CA 1
ATOM 1582 C C . VAL B 1 38 ? 15.305 -14.711 -3.252 1 79.12 38 VAL B C 1
ATOM 1584 O O . VAL B 1 38 ? 16.188 -15.172 -2.527 1 79.12 38 VAL B O 1
ATOM 1587 N N . SER B 1 39 ? 14.117 -14.32 -2.734 1 86.19 39 SER B N 1
ATOM 1588 C CA . SER B 1 39 ? 13.625 -14.805 -1.446 1 86.19 39 SER B CA 1
ATOM 1589 C C . SER B 1 39 ? 12.453 -15.766 -1.625 1 86.19 39 SER B C 1
ATOM 1591 O O . SER B 1 39 ? 11.656 -15.609 -2.547 1 86.19 39 SER B O 1
ATOM 1593 N N . GLN B 1 40 ? 12.477 -16.906 -0.886 1 91.31 40 GLN B N 1
ATOM 1594 C CA . GLN B 1 40 ? 11.43 -17.922 -0.965 1 91.31 40 GLN B CA 1
ATOM 1595 C C . GLN B 1 40 ? 10.297 -17.625 0.017 1 91.31 40 GLN B C 1
ATOM 1597 O O . GLN B 1 40 ? 10.539 -17.469 1.218 1 91.31 40 GLN B O 1
ATOM 1602 N N . CYS B 1 41 ? 9.125 -17.547 -0.532 1 92.75 41 CYS B N 1
ATOM 1603 C CA . CYS B 1 41 ? 7.945 -17.328 0.292 1 92.75 41 CYS B CA 1
ATOM 1604 C C . CYS B 1 41 ? 7.48 -18.625 0.944 1 92.75 41 CYS B C 1
ATOM 1606 O O . CYS B 1 41 ? 7.242 -18.656 2.152 1 92.75 41 CYS B O 1
ATOM 1608 N N . ALA B 1 42 ? 7.359 -19.609 0.152 1 93.44 42 ALA B N 1
ATOM 1609 C CA . ALA B 1 42 ? 6.848 -20.875 0.652 1 93.44 42 ALA B CA 1
ATOM 1610 C C . ALA B 1 42 ? 7.223 -22.031 -0.282 1 93.44 42 ALA B C 1
ATOM 1612 O O . ALA B 1 42 ? 7.633 -21.797 -1.423 1 93.44 42 ALA B O 1
ATOM 1613 N N . VAL B 1 43 ? 7.195 -23.219 0.206 1 95.06 43 VAL B N 1
ATOM 1614 C CA . VAL B 1 43 ? 7.176 -24.453 -0.558 1 95.06 43 VAL B CA 1
ATOM 1615 C C . VAL B 1 43 ? 5.809 -25.125 -0.427 1 95.06 43 VAL B C 1
ATOM 1617 O O . VAL B 1 43 ? 5.293 -25.297 0.683 1 95.06 43 VAL B O 1
ATOM 1620 N N . ILE B 1 44 ? 5.289 -25.391 -1.543 1 94.94 44 ILE B N 1
ATOM 1621 C CA . ILE B 1 44 ? 3.967 -26.016 -1.526 1 94.94 44 ILE B CA 1
ATOM 1622 C C . ILE B 1 44 ? 4.086 -27.484 -1.16 1 94.94 44 ILE B C 1
ATOM 1624 O O . ILE B 1 44 ? 4.656 -28.281 -1.917 1 94.94 44 ILE B O 1
ATOM 1628 N N . SER B 1 45 ? 3.641 -27.844 -0.065 1 92.19 45 SER B N 1
ATOM 1629 C CA . SER B 1 45 ? 3.682 -29.25 0.308 1 92.19 45 SER B CA 1
ATOM 1630 C C . SER B 1 45 ? 2.695 -30.078 -0.518 1 92.19 45 SER B C 1
ATOM 1632 O O . SER B 1 45 ? 3.096 -30.812 -1.421 1 92.19 45 SER B O 1
ATOM 1634 N N . THR B 1 46 ? 1.44 -30.297 -0.112 1 91.25 46 THR B N 1
ATOM 1635 C CA . THR B 1 46 ? 0.376 -30.953 -0.866 1 91.25 46 THR B CA 1
ATOM 1636 C C . THR B 1 46 ? -0.877 -30.078 -0.896 1 91.25 46 THR B C 1
ATOM 1638 O O . THR B 1 46 ? -1.215 -29.438 0.099 1 91.25 46 THR B O 1
ATOM 1641 N N . MET B 1 47 ? -1.459 -30.047 -2.086 1 92.31 47 MET B N 1
ATOM 1642 C CA . MET B 1 47 ? -2.727 -29.328 -2.213 1 92.31 47 MET B CA 1
ATOM 1643 C C . MET B 1 47 ? -3.812 -30.25 -2.768 1 92.31 47 MET B C 1
ATOM 1645 O O . MET B 1 47 ? -3.564 -31.031 -3.688 1 92.31 47 MET B O 1
ATOM 1649 N N . GLN B 1 48 ? -4.922 -30.188 -2.139 1 90.81 48 GLN B N 1
ATOM 1650 C CA . GLN B 1 48 ? -6.07 -30.953 -2.625 1 90.81 48 GLN B CA 1
ATOM 1651 C C . GLN B 1 48 ? -6.59 -30.375 -3.941 1 90.81 48 GLN B C 1
ATOM 1653 O O . GLN B 1 48 ? -6.418 -29.188 -4.219 1 90.81 48 GLN B O 1
ATOM 1658 N N . PRO B 1 49 ? -7.137 -31.297 -4.758 1 92.44 49 PRO B N 1
ATOM 1659 C CA . PRO B 1 49 ? -7.77 -30.812 -5.984 1 92.44 49 PRO B CA 1
ATOM 1660 C C . PRO B 1 49 ? -8.867 -29.781 -5.711 1 92.44 49 PRO B C 1
ATOM 1662 O O . PRO B 1 49 ? -9.531 -29.844 -4.676 1 92.44 49 PRO B O 1
ATOM 1665 N N . TRP B 1 50 ? -9.047 -28.812 -6.602 1 91.25 50 TRP B N 1
ATOM 1666 C CA . TRP B 1 50 ? -10.141 -27.844 -6.598 1 91.25 50 TRP B CA 1
ATOM 1667 C C . TRP B 1 50 ? -10.039 -26.906 -5.395 1 91.25 50 TRP B C 1
ATOM 1669 O O . TRP B 1 50 ? -11.055 -26.375 -4.926 1 91.25 50 TRP B O 1
ATOM 1679 N N . THR B 1 51 ? -8.844 -26.781 -4.84 1 92.44 51 THR B N 1
ATOM 1680 C CA . THR B 1 51 ? -8.719 -25.938 -3.67 1 92.44 51 THR B CA 1
ATOM 1681 C C . THR B 1 51 ? -7.77 -24.766 -3.947 1 92.44 51 THR B C 1
ATOM 1683 O O . THR B 1 51 ? -6.945 -24.844 -4.859 1 92.44 51 THR B O 1
ATOM 1686 N N . THR B 1 52 ? -8.039 -23.719 -3.291 1 94.94 52 THR B N 1
ATOM 1687 C CA . THR B 1 52 ? -7.129 -22.578 -3.223 1 94.94 52 THR B CA 1
ATOM 1688 C C . THR B 1 52 ? -6.445 -22.516 -1.86 1 94.94 52 THR B C 1
ATOM 1690 O O . THR B 1 52 ? -7.094 -22.672 -0.825 1 94.94 52 THR B O 1
ATOM 1693 N N . LYS B 1 53 ? -5.145 -22.453 -1.858 1 94.62 53 LYS B N 1
ATOM 1694 C CA . LYS B 1 53 ? -4.387 -22.312 -0.622 1 94.62 53 LYS B CA 1
ATOM 1695 C C . LYS B 1 53 ? -3.594 -21 -0.624 1 94.62 53 LYS B C 1
ATOM 1697 O O . LYS B 1 53 ? -2.992 -20.641 -1.636 1 94.62 53 LYS B O 1
ATOM 1702 N N . SER B 1 54 ? -3.613 -20.281 0.531 1 94.5 54 SER B N 1
ATOM 1703 C CA . SER B 1 54 ? -2.869 -19.031 0.688 1 94.5 54 SER B CA 1
ATOM 1704 C C . SER B 1 54 ? -1.572 -19.25 1.459 1 94.5 54 SER B C 1
ATOM 1706 O O . SER B 1 54 ? -1.551 -19.984 2.449 1 94.5 54 SER B O 1
ATOM 1708 N N . PHE B 1 55 ? -0.528 -18.703 0.945 1 94.69 55 PHE B N 1
ATOM 1709 C CA . PHE B 1 55 ? 0.793 -18.781 1.557 1 94.69 55 PHE B CA 1
ATOM 1710 C C . PHE B 1 55 ? 1.247 -17.406 2.043 1 94.69 55 PHE B C 1
ATOM 1712 O O . PHE B 1 55 ? 1.25 -16.438 1.275 1 94.69 55 PHE B O 1
ATOM 1719 N N . GLN B 1 56 ? 1.612 -17.25 3.324 1 92.94 56 GLN B N 1
ATOM 1720 C CA . GLN B 1 56 ? 2.072 -15.992 3.9 1 92.94 56 GLN B CA 1
ATOM 1721 C C . GLN B 1 56 ? 3.516 -15.703 3.504 1 92.94 56 GLN B C 1
ATOM 1723 O O . GLN B 1 56 ? 4.395 -16.547 3.678 1 92.94 56 GLN B O 1
ATOM 1728 N N . CYS B 1 57 ? 3.729 -14.5 2.879 1 92.06 57 CYS B N 1
ATOM 1729 C CA . CYS B 1 57 ? 5.059 -14.125 2.414 1 92.06 57 CYS B CA 1
ATOM 1730 C C . CYS B 1 57 ? 5.656 -13.039 3.305 1 92.06 57 CYS B C 1
ATOM 1732 O O . CYS B 1 57 ? 6.754 -12.547 3.033 1 92.06 57 CYS B O 1
ATOM 1734 N N . ASP B 1 58 ? 4.984 -12.523 4.293 1 87.81 58 ASP B N 1
ATOM 1735 C CA . ASP B 1 58 ? 5.445 -11.688 5.395 1 87.81 58 ASP B CA 1
ATOM 1736 C C . ASP B 1 58 ? 6.066 -10.391 4.875 1 87.81 58 ASP B C 1
ATOM 1738 O O . ASP B 1 58 ? 7.086 -9.938 5.395 1 87.81 58 ASP B O 1
ATOM 1742 N N . GLY B 1 59 ? 5.566 -9.898 3.787 1 87.19 59 GLY B N 1
ATOM 1743 C CA . GLY B 1 59 ? 5.988 -8.594 3.299 1 87.19 59 GLY B CA 1
ATOM 1744 C C . GLY B 1 59 ? 7.289 -8.641 2.521 1 87.19 59 GLY B C 1
ATOM 1745 O O . GLY B 1 59 ? 8.008 -7.645 2.443 1 87.19 59 GLY B O 1
ATOM 1746 N N . MET B 1 60 ? 7.66 -9.773 2 1 88.19 60 MET B N 1
ATOM 1747 C CA . MET B 1 60 ? 8.852 -9.898 1.168 1 88.19 60 MET B CA 1
ATOM 1748 C C . MET B 1 60 ? 8.805 -8.938 -0.011 1 88.19 60 MET B C 1
ATOM 1750 O O . MET B 1 60 ? 7.77 -8.812 -0.671 1 88.19 60 MET B O 1
ATOM 1754 N N . LYS B 1 61 ? 9.898 -8.172 -0.163 1 87.44 61 LYS B N 1
ATOM 1755 C CA . LYS B 1 61 ? 9.969 -7.188 -1.239 1 87.44 61 LYS B CA 1
ATOM 1756 C C . LYS B 1 61 ? 10.398 -7.836 -2.551 1 87.44 61 LYS B C 1
ATOM 1758 O O . LYS B 1 61 ? 11.344 -8.633 -2.574 1 87.44 61 LYS B O 1
ATOM 1763 N N . GLY B 1 62 ? 9.688 -7.609 -3.643 1 88.62 62 GLY B N 1
ATOM 1764 C CA . GLY B 1 62 ? 10.078 -8.102 -4.953 1 88.62 62 GLY B CA 1
ATOM 1765 C C . GLY B 1 62 ? 9.164 -7.641 -6.066 1 88.62 62 GLY B C 1
ATOM 1766 O O . GLY B 1 62 ? 8.016 -7.273 -5.816 1 88.62 62 GLY B O 1
ATOM 1767 N N . ARG B 1 63 ? 9.734 -7.688 -7.242 1 89.31 63 ARG B N 1
ATOM 1768 C CA . ARG B 1 63 ? 8.992 -7.324 -8.445 1 89.31 63 ARG B CA 1
ATOM 1769 C C . ARG B 1 63 ? 8.375 -8.555 -9.102 1 89.31 63 ARG B C 1
ATOM 1771 O O . ARG B 1 63 ? 7.277 -8.477 -9.664 1 89.31 63 ARG B O 1
ATOM 1778 N N . TYR B 1 64 ? 9 -9.664 -8.977 1 93.12 64 TYR B N 1
ATOM 1779 C CA . TYR B 1 64 ? 8.547 -10.883 -9.641 1 93.12 64 TYR B CA 1
ATOM 1780 C C . TYR B 1 64 ? 8.055 -11.906 -8.625 1 93.12 64 TYR B C 1
ATOM 1782 O O . TYR B 1 64 ? 8.656 -12.078 -7.566 1 93.12 64 TYR B O 1
ATOM 1790 N N . VAL B 1 65 ? 7.004 -12.508 -8.914 1 94.5 65 VAL B N 1
ATOM 1791 C CA . VAL B 1 65 ? 6.566 -13.711 -8.211 1 94.5 65 VAL B CA 1
ATOM 1792 C C . VAL B 1 65 ? 6.746 -14.93 -9.102 1 94.5 65 VAL B C 1
ATOM 1794 O O . VAL B 1 65 ? 6.176 -15 -10.195 1 94.5 65 VAL B O 1
ATOM 1797 N N . ASN B 1 66 ? 7.523 -15.852 -8.672 1 95.25 66 ASN B N 1
ATOM 1798 C CA . ASN B 1 66 ? 7.801 -17.078 -9.398 1 95.25 66 ASN B CA 1
ATOM 1799 C C . ASN B 1 66 ? 7.215 -18.297 -8.695 1 95.25 66 ASN B C 1
ATOM 1801 O O . ASN B 1 66 ? 7.27 -18.391 -7.465 1 95.25 66 ASN B O 1
ATOM 1805 N N . ILE B 1 67 ? 6.68 -19.219 -9.477 1 96.31 67 ILE B N 1
ATOM 1806 C CA . ILE B 1 67 ? 6.348 -20.562 -9.039 1 96.31 67 ILE B CA 1
ATOM 1807 C C . ILE B 1 67 ? 7.137 -21.594 -9.859 1 96.31 67 ILE B C 1
ATOM 1809 O O . ILE B 1 67 ? 7.039 -21.609 -11.094 1 96.31 67 ILE B O 1
ATOM 1813 N N . VAL B 1 68 ? 7.922 -22.391 -9.188 1 96.75 68 VAL B N 1
ATOM 1814 C CA . VAL B 1 68 ? 8.797 -23.312 -9.883 1 96.75 68 VAL B CA 1
ATOM 1815 C C . VAL B 1 68 ? 8.719 -24.688 -9.227 1 96.75 68 VAL B C 1
ATOM 1817 O O . VAL B 1 68 ? 8.57 -24.797 -8.008 1 96.75 68 VAL B O 1
ATOM 1820 N N . ILE B 1 69 ? 8.672 -25.703 -9.992 1 96.44 69 ILE B N 1
ATOM 1821 C CA . ILE B 1 69 ? 8.891 -27.047 -9.492 1 96.44 69 ILE B CA 1
ATOM 1822 C C . ILE B 1 69 ? 10.344 -27.469 -9.719 1 96.44 69 ILE B C 1
ATOM 1824 O O . ILE B 1 69 ? 10.711 -27.891 -10.82 1 96.44 69 ILE B O 1
ATOM 1828 N N . PRO B 1 70 ? 11.094 -27.375 -8.633 1 94.81 70 PRO B N 1
ATOM 1829 C CA . PRO B 1 70 ? 12.531 -27.578 -8.836 1 94.81 70 PRO B CA 1
ATOM 1830 C C . PRO B 1 70 ? 12.938 -29.047 -8.859 1 94.81 70 PRO B C 1
ATOM 1832 O O . PRO B 1 70 ? 12.344 -29.859 -8.148 1 94.81 70 PRO B O 1
ATOM 1835 N N . GLY B 1 71 ? 14.008 -29.344 -9.633 1 93.31 71 GLY B N 1
ATOM 1836 C CA . GLY B 1 71 ? 14.789 -30.562 -9.5 1 93.31 71 GLY B CA 1
ATOM 1837 C C . GLY B 1 71 ? 14.109 -31.781 -10.109 1 93.31 71 GLY B C 1
ATOM 1838 O O . GLY B 1 71 ? 14.555 -32.906 -9.906 1 93.31 71 GLY B O 1
ATOM 1839 N N . ARG B 1 72 ? 12.914 -31.625 -10.781 1 92.94 72 ARG B N 1
ATOM 1840 C CA . ARG B 1 72 ? 12.297 -32.781 -11.406 1 92.94 72 ARG B CA 1
ATOM 1841 C C . ARG B 1 72 ? 11.523 -32.406 -12.656 1 92.94 72 ARG B C 1
ATOM 1843 O O . ARG B 1 72 ? 11.164 -31.234 -12.836 1 92.94 72 ARG B O 1
ATOM 1850 N N . GLN B 1 73 ? 11.398 -33.438 -13.617 1 97.19 73 GLN B N 1
ATOM 1851 C CA . GLN B 1 73 ? 10.539 -33.281 -14.789 1 97.19 73 GLN B CA 1
ATOM 1852 C C . GLN B 1 73 ? 9.062 -33.312 -14.391 1 97.19 73 GLN B C 1
ATOM 1854 O O . GLN B 1 73 ? 8.594 -34.312 -13.805 1 97.19 73 GLN B O 1
ATOM 1859 N N . GLU B 1 74 ? 8.367 -32.281 -14.648 1 97.44 74 GLU B N 1
ATOM 1860 C CA . GLU B 1 74 ? 6.965 -32.219 -14.266 1 97.44 74 GLU B CA 1
ATOM 1861 C C . GLU B 1 74 ? 6.203 -31.188 -15.117 1 97.44 74 GLU B C 1
ATOM 1863 O O . GLU B 1 74 ? 6.812 -30.328 -15.742 1 97.44 74 GLU B O 1
ATOM 1868 N N . TYR B 1 75 ? 4.828 -31.422 -15.234 1 97.75 75 TYR B N 1
ATOM 1869 C CA . TYR B 1 75 ? 3.918 -30.375 -15.695 1 97.75 75 TYR B CA 1
ATOM 1870 C C . TYR B 1 75 ? 3.625 -29.375 -14.578 1 97.75 75 TYR B C 1
ATOM 1872 O O . TYR B 1 75 ? 3.295 -29.781 -13.453 1 97.75 75 TYR B O 1
ATOM 1880 N N . LEU B 1 76 ? 3.885 -28.172 -14.758 1 97.44 76 LEU B N 1
ATOM 1881 C CA . LEU B 1 76 ? 3.385 -27.172 -13.82 1 97.44 76 LEU B CA 1
ATOM 1882 C C . LEU B 1 76 ? 2.047 -26.609 -14.297 1 97.44 76 LEU B C 1
ATOM 1884 O O . LEU B 1 76 ? 1.957 -26.047 -15.391 1 97.44 76 LEU B O 1
ATOM 1888 N N . THR B 1 77 ? 1.052 -26.891 -13.594 1 97.38 77 THR B N 1
ATOM 1889 C CA . THR B 1 77 ? -0.287 -26.391 -13.859 1 97.38 77 THR B CA 1
ATOM 1890 C C . THR B 1 77 ? -0.784 -25.547 -12.688 1 97.38 77 THR B C 1
ATOM 1892 O O . THR B 1 77 ? -0.776 -26 -11.539 1 97.38 77 THR B O 1
ATOM 1895 N N . VAL B 1 78 ? -1.125 -24.344 -12.906 1 96.69 78 VAL B N 1
ATOM 1896 C CA . VAL B 1 78 ? -1.733 -23.469 -11.914 1 96.69 78 VAL B CA 1
ATOM 1897 C C . VAL B 1 78 ? -2.998 -22.828 -12.484 1 96.69 78 VAL B C 1
ATOM 1899 O O . VAL B 1 78 ? -2.99 -22.328 -13.609 1 96.69 78 VAL B O 1
ATOM 1902 N N . CYS B 1 79 ? -4.082 -22.797 -11.75 1 96.69 79 CYS B N 1
ATOM 1903 C CA . CYS B 1 79 ? -5.367 -22.359 -12.289 1 96.69 79 CYS B CA 1
ATOM 1904 C C . CYS B 1 79 ? -5.645 -20.906 -11.914 1 96.69 79 CYS B C 1
ATOM 1906 O O . CYS B 1 79 ? -6.34 -20.203 -12.641 1 96.69 79 CYS B O 1
ATOM 1908 N N . GLU B 1 80 ? -5.199 -20.484 -10.852 1 95.75 80 GLU B N 1
ATOM 1909 C CA . GLU B 1 80 ? -5.281 -19.078 -10.453 1 95.75 80 GLU B CA 1
ATOM 1910 C C . GLU B 1 80 ? -4.188 -18.734 -9.445 1 95.75 80 GLU B C 1
ATOM 1912 O O . GLU B 1 80 ? -3.883 -19.531 -8.547 1 95.75 80 GLU B O 1
ATOM 1917 N N . VAL B 1 81 ? -3.592 -17.609 -9.617 1 95.81 81 VAL B N 1
ATOM 1918 C CA . VAL B 1 81 ? -2.637 -17.031 -8.68 1 95.81 81 VAL B CA 1
ATOM 1919 C C . VAL B 1 81 ? -3.098 -15.633 -8.273 1 95.81 81 VAL B C 1
ATOM 1921 O O . VAL B 1 81 ? -3.299 -14.766 -9.125 1 95.81 81 VAL B O 1
ATOM 1924 N N . GLU B 1 82 ? -3.391 -15.422 -7.082 1 94.62 82 GLU B N 1
ATOM 1925 C CA . GLU B 1 82 ? -3.668 -14.109 -6.516 1 94.62 82 GLU B CA 1
ATOM 1926 C C . GLU B 1 82 ? -2.521 -13.633 -5.625 1 94.62 82 GLU B C 1
ATOM 1928 O O . GLU B 1 82 ? -1.988 -14.414 -4.828 1 94.62 82 GLU B O 1
ATOM 1933 N N . VAL B 1 83 ? -2.111 -12.438 -5.832 1 94.75 83 VAL B N 1
ATOM 1934 C CA . VAL B 1 83 ? -1.036 -11.844 -5.043 1 94.75 83 VAL B CA 1
ATOM 1935 C C . VAL B 1 83 ? -1.546 -10.602 -4.32 1 94.75 83 VAL B C 1
ATOM 1937 O O . VAL B 1 83 ? -1.973 -9.633 -4.961 1 94.75 83 VAL B O 1
ATOM 1940 N N . ILE B 1 84 ? -1.549 -10.656 -3.045 1 91.19 84 ILE B N 1
ATOM 1941 C CA . ILE B 1 84 ? -1.858 -9.484 -2.229 1 91.19 84 ILE B CA 1
ATOM 1942 C C . ILE B 1 84 ? -0.565 -8.781 -1.826 1 91.19 84 ILE B C 1
ATOM 1944 O O . ILE B 1 84 ? 0.291 -9.375 -1.164 1 91.19 84 ILE B O 1
ATOM 1948 N N . GLY B 1 85 ? -0.342 -7.648 -2.436 1 87.5 85 GLY B N 1
ATOM 1949 C CA . GLY B 1 85 ? 0.844 -6.859 -2.141 1 87.5 85 GLY B CA 1
ATOM 1950 C C . GLY B 1 85 ? 0.544 -5.391 -1.923 1 87.5 85 GLY B C 1
ATOM 1951 O O . GLY B 1 85 ? -0.579 -4.938 -2.156 1 87.5 85 GLY B O 1
ATOM 1952 N N . ARG B 1 86 ? 1.54 -4.688 -1.288 1 80.88 86 ARG B N 1
ATOM 1953 C CA . ARG B 1 86 ? 1.444 -3.248 -1.08 1 80.88 86 ARG B CA 1
ATOM 1954 C C . ARG B 1 86 ? 2.662 -2.529 -1.65 1 80.88 86 ARG B C 1
ATOM 1956 O O . ARG B 1 86 ? 3.779 -3.043 -1.586 1 80.88 86 ARG B O 1
ATOM 1963 N N . PRO B 1 87 ? 2.43 -1.468 -2.355 1 76.5 87 PRO B N 1
ATOM 1964 C CA . PRO B 1 87 ? 3.59 -0.661 -2.744 1 76.5 87 PRO B CA 1
ATOM 1965 C C . PRO B 1 87 ? 4.379 -0.147 -1.544 1 76.5 87 PRO B C 1
ATOM 1967 O O . PRO B 1 87 ? 3.896 -0.203 -0.41 1 76.5 87 PRO B O 1
ATOM 1970 N N . PRO B 1 88 ? 5.621 0.154 -1.808 1 72.88 88 PRO B N 1
ATOM 1971 C CA . PRO B 1 88 ? 6.367 0.784 -0.715 1 72.88 88 PRO B CA 1
ATOM 1972 C C . PRO B 1 88 ? 5.641 1.988 -0.122 1 72.88 88 PRO B C 1
ATOM 1974 O O . PRO B 1 88 ? 4.863 2.65 -0.817 1 72.88 88 PRO B O 1
ATOM 1977 N N . ALA B 1 89 ? 5.73 2.078 1.187 1 73.5 89 ALA B N 1
ATOM 1978 C CA . ALA B 1 89 ? 5.137 3.232 1.858 1 73.5 89 ALA B CA 1
ATOM 1979 C C . ALA B 1 89 ? 5.707 4.539 1.312 1 73.5 89 ALA B C 1
ATOM 1981 O O . ALA B 1 89 ? 6.922 4.664 1.131 1 73.5 89 ALA B O 1
ATOM 1982 N N . VAL B 1 90 ? 4.957 5.289 0.68 1 79.75 90 VAL B N 1
ATOM 1983 C CA . VAL B 1 90 ? 5.379 6.582 0.157 1 79.75 90 VAL B CA 1
ATOM 1984 C C . VAL B 1 90 ? 4.555 7.695 0.804 1 79.75 90 VAL B C 1
ATOM 1986 O O . VAL B 1 90 ? 3.512 7.43 1.407 1 79.75 90 VAL B O 1
ATOM 1989 N N . ASN B 1 91 ? 5.121 9 0.759 1 89.06 91 ASN B N 1
ATOM 1990 C CA . ASN B 1 91 ? 4.32 10.156 1.161 1 89.06 91 ASN B CA 1
ATOM 1991 C C . ASN B 1 91 ? 3.154 10.391 0.208 1 89.06 91 ASN B C 1
ATOM 1993 O O . ASN B 1 91 ? 3.352 10.812 -0.931 1 89.06 91 ASN B O 1
ATOM 1997 N N . ILE B 1 92 ? 1.958 10.055 0.771 1 89.19 92 ILE B N 1
ATOM 1998 C CA . ILE B 1 92 ? 0.787 10.117 -0.098 1 89.19 92 ILE B CA 1
ATOM 1999 C C . ILE B 1 92 ? 0.11 11.477 0.044 1 89.19 92 ILE B C 1
ATOM 2001 O O . ILE B 1 92 ? -0.959 11.711 -0.526 1 89.19 92 ILE B O 1
ATOM 2005 N N . ALA B 1 93 ? 0.709 12.336 0.852 1 90.75 93 ALA B N 1
ATOM 2006 C CA . ALA B 1 93 ? 0.131 13.664 1.039 1 90.75 93 ALA B CA 1
ATOM 2007 C C . ALA B 1 93 ? 0.509 14.594 -0.11 1 90.75 93 ALA B C 1
ATOM 2009 O O . ALA B 1 93 ? -0.232 15.523 -0.434 1 90.75 93 ALA B O 1
ATOM 2010 N N . LEU B 1 94 ? 1.685 14.398 -0.671 1 83.94 94 LEU B N 1
ATOM 2011 C CA . LEU B 1 94 ? 2.217 15.328 -1.656 1 83.94 94 LEU B CA 1
ATOM 2012 C C . LEU B 1 94 ? 1.271 15.469 -2.844 1 83.94 94 LEU B C 1
ATOM 2014 O O . LEU B 1 94 ? 0.848 14.469 -3.424 1 83.94 94 LEU B O 1
ATOM 2018 N N . GLY B 1 95 ? 0.867 16.719 -3.127 1 78.75 95 GLY B N 1
ATOM 2019 C CA . GLY B 1 95 ? 0.097 17.047 -4.316 1 78.75 95 GLY B CA 1
ATOM 2020 C C . GLY B 1 95 ? -1.382 16.734 -4.176 1 78.75 95 GLY B C 1
ATOM 2021 O O . GLY B 1 95 ? -2.125 16.781 -5.16 1 78.75 95 GLY B O 1
ATOM 2022 N N . LYS B 1 96 ? -1.766 16.375 -3.008 1 88.5 96 LYS B N 1
ATOM 2023 C CA . LYS B 1 96 ? -3.178 16.094 -2.785 1 88.5 96 LYS B CA 1
ATOM 2024 C C . LYS B 1 96 ? -3.961 17.359 -2.473 1 88.5 96 LYS B C 1
ATOM 2026 O O . LYS B 1 96 ? -3.398 18.453 -2.475 1 88.5 96 LYS B O 1
ATOM 2031 N N . LYS B 1 97 ? -5.246 17.172 -2.322 1 92.94 97 LYS B N 1
ATOM 2032 C CA . LYS B 1 97 ? -6.141 18.281 -2.021 1 92.94 97 LYS B CA 1
ATOM 2033 C C . LYS B 1 97 ? -6.16 18.594 -0.527 1 92.94 97 LYS B C 1
ATOM 2035 O O . LYS B 1 97 ? -6.297 17.672 0.294 1 92.94 97 LYS B O 1
ATOM 2040 N N . VAL B 1 98 ? -5.965 19.828 -0.227 1 96.62 98 VAL B N 1
ATOM 2041 C CA . VAL B 1 98 ? -5.973 20.25 1.174 1 96.62 98 VAL B CA 1
ATOM 2042 C C . VAL B 1 98 ? -6.852 21.484 1.347 1 96.62 98 VAL B C 1
ATOM 2044 O O . VAL B 1 98 ? -7.004 22.281 0.419 1 96.62 98 VAL B O 1
ATOM 2047 N N . THR B 1 99 ? -7.508 21.547 2.486 1 96.88 99 THR B N 1
ATOM 2048 C CA . THR B 1 99 ? -8.305 22.688 2.922 1 96.88 99 THR B CA 1
ATOM 2049 C C . THR B 1 99 ? -8.031 23.016 4.387 1 96.88 99 THR B C 1
ATOM 2051 O O . THR B 1 99 ? -7.348 22.25 5.078 1 96.88 99 THR B O 1
ATOM 2054 N N . GLN B 1 100 ? -8.367 24.141 4.809 1 97.81 100 GLN B N 1
ATOM 2055 C CA . GLN B 1 100 ? -8.266 24.516 6.215 1 97.81 100 GLN B CA 1
ATOM 2056 C C . GLN B 1 100 ? -9.359 25.5 6.609 1 97.81 100 GLN B C 1
ATOM 2058 O O . GLN B 1 100 ? -10.094 25.984 5.75 1 97.81 100 GLN B O 1
ATOM 2063 N N . SER B 1 101 ? -9.539 25.688 7.84 1 98 101 SER B N 1
ATOM 2064 C CA . SER B 1 101 ? -10.68 26.422 8.375 1 98 101 SER B CA 1
ATOM 2065 C C . SER B 1 101 ? -10.664 27.875 7.906 1 98 101 SER B C 1
ATOM 2067 O O . SER B 1 101 ? -11.719 28.469 7.664 1 98 101 SER B O 1
ATOM 2069 N N . SER B 1 102 ? -9.5 28.5 7.867 1 98.12 102 SER B N 1
ATOM 2070 C CA . SER B 1 102 ? -9.305 29.875 7.398 1 98.12 102 SER B CA 1
ATOM 2071 C C . SER B 1 102 ? -7.883 30.094 6.898 1 98.12 102 SER B C 1
ATOM 2073 O O . SER B 1 102 ? -7.051 29.188 6.957 1 98.12 102 SER B O 1
ATOM 2075 N N . VAL B 1 103 ? -7.684 31.281 6.289 1 98.19 103 VAL B N 1
ATOM 2076 C CA . VAL B 1 103 ? -6.352 31.656 5.832 1 98.19 103 VAL B CA 1
ATOM 2077 C C . VAL B 1 103 ? -5.965 33 6.422 1 98.19 103 VAL B C 1
ATOM 2079 O O . VAL B 1 103 ? -6.77 33.938 6.41 1 98.19 103 VAL B O 1
ATOM 2082 N N . TYR B 1 104 ? -4.773 33.031 6.98 1 97.19 104 TYR B N 1
ATOM 2083 C CA . TYR B 1 104 ? -4.227 34.281 7.527 1 97.19 104 TYR B CA 1
ATOM 2084 C C . TYR B 1 104 ? -2.842 34.562 6.961 1 97.19 104 TYR B C 1
ATOM 2086 O O . TYR B 1 104 ? -2.02 33.656 6.836 1 97.19 104 TYR B O 1
ATOM 2094 N N . LEU B 1 105 ? -2.574 35.781 6.492 1 94.12 105 LEU B N 1
ATOM 2095 C CA . LEU B 1 105 ? -1.292 36.281 6 1 94.12 105 LEU B CA 1
ATOM 2096 C C . LEU B 1 105 ? -0.773 35.406 4.859 1 94.12 105 LEU B C 1
ATOM 2098 O O . LEU B 1 105 ? 0.413 35.062 4.816 1 94.12 105 LEU B O 1
ATOM 2102 N N . GLY B 1 106 ? -1.731 34.969 4.012 1 95.62 106 GLY B N 1
ATOM 2103 C CA . GLY B 1 106 ? -1.36 34.219 2.82 1 95.62 106 GLY B CA 1
ATOM 2104 C C . GLY B 1 106 ? -0.908 32.812 3.119 1 95.62 106 GLY B C 1
ATOM 2105 O O . GLY B 1 106 ? -0.359 32.125 2.248 1 95.62 106 GLY B O 1
ATOM 2106 N N . GLY B 1 107 ? -1.002 32.281 4.371 1 97.44 107 GLY B N 1
ATOM 2107 C CA . GLY B 1 107 ? -0.628 30.938 4.727 1 97.44 107 GLY B CA 1
ATOM 2108 C C . GLY B 1 107 ? -1.618 29.891 4.234 1 97.44 107 GLY B C 1
ATOM 2109 O O . GLY B 1 107 ? -2.35 29.297 5.027 1 97.44 107 GLY B O 1
ATOM 2110 N N . VAL B 1 108 ? -1.579 29.641 2.928 1 97.5 108 VAL B N 1
ATOM 2111 C CA . VAL B 1 108 ? -2.539 28.734 2.311 1 97.5 108 VAL B CA 1
ATOM 2112 C C . VAL B 1 108 ? -2.24 27.297 2.732 1 97.5 108 VAL B C 1
ATOM 2114 O O . VAL B 1 108 ? -1.094 26.953 3.041 1 97.5 108 VAL B O 1
ATOM 2117 N N . PRO B 1 109 ? -3.299 26.375 2.781 1 97.81 109 PRO B N 1
ATOM 2118 C CA . PRO B 1 109 ? -3.127 25 3.287 1 97.81 109 PRO B CA 1
ATOM 2119 C C . PRO B 1 109 ? -2.117 24.203 2.475 1 97.81 109 PRO B C 1
ATOM 2121 O O . PRO B 1 109 ? -1.46 23.297 3.014 1 97.81 109 PRO B O 1
ATOM 2124 N N . GLU B 1 110 ? -1.872 24.531 1.215 1 96.81 110 GLU B N 1
ATOM 2125 C CA . GLU B 1 110 ? -1.006 23.766 0.323 1 96.81 110 GLU B CA 1
ATOM 2126 C C . GLU B 1 110 ? 0.453 23.859 0.762 1 96.81 110 GLU B C 1
ATOM 2128 O O . GLU B 1 110 ? 1.257 22.984 0.438 1 96.81 110 GLU B O 1
ATOM 2133 N N . ARG B 1 111 ? 0.768 24.875 1.438 1 96.12 111 ARG B N 1
ATOM 2134 C CA . ARG B 1 111 ? 2.15 25.031 1.878 1 96.12 111 ARG B CA 1
ATOM 2135 C C . ARG B 1 111 ? 2.541 23.922 2.852 1 96.12 111 ARG B C 1
ATOM 2137 O O . ARG B 1 111 ? 3.727 23.656 3.049 1 96.12 111 ARG B O 1
ATOM 2144 N N . ALA B 1 112 ? 1.559 23.297 3.488 1 97.06 112 ALA B N 1
ATOM 2145 C CA . ALA B 1 112 ? 1.819 22.25 4.469 1 97.06 112 ALA B CA 1
ATOM 2146 C C . ALA B 1 112 ? 2.168 20.922 3.785 1 97.06 112 ALA B C 1
ATOM 2148 O O . ALA B 1 112 ? 2.553 19.953 4.445 1 97.06 112 ALA B O 1
ATOM 2149 N N . ILE B 1 113 ? 1.948 20.812 2.488 1 96.44 113 ILE B N 1
ATOM 2150 C CA . ILE B 1 113 ? 2.236 19.547 1.828 1 96.44 113 ILE B CA 1
ATOM 2151 C C . ILE B 1 113 ? 3.039 19.797 0.555 1 96.44 113 ILE B C 1
ATOM 2153 O O . ILE B 1 113 ? 2.855 19.094 -0.45 1 96.44 113 ILE B O 1
ATOM 2157 N N . ASP B 1 114 ? 3.881 20.812 0.471 1 92.75 114 ASP B N 1
ATOM 2158 C CA . ASP B 1 114 ? 4.582 21.172 -0.758 1 92.75 114 ASP B CA 1
ATOM 2159 C C . ASP B 1 114 ? 6.023 20.672 -0.735 1 92.75 114 ASP B C 1
ATOM 2161 O O . ASP B 1 114 ? 6.793 20.938 -1.661 1 92.75 114 ASP B O 1
ATOM 2165 N N . GLY B 1 115 ? 6.469 19.953 0.311 1 90.69 115 GLY B N 1
ATOM 2166 C CA . GLY B 1 115 ? 7.809 19.406 0.396 1 90.69 115 GLY B CA 1
ATOM 2167 C C . GLY B 1 115 ? 8.844 20.422 0.847 1 90.69 115 GLY B C 1
ATOM 2168 O O . GLY B 1 115 ? 10.047 20.125 0.846 1 90.69 115 GLY B O 1
ATOM 2169 N N . ASN B 1 116 ? 8.445 21.625 1.202 1 90.19 116 ASN B N 1
ATOM 2170 C CA . ASN B 1 116 ? 9.312 22.672 1.74 1 90.19 116 ASN B CA 1
ATOM 2171 C C . ASN B 1 116 ? 9.344 22.641 3.266 1 90.19 116 ASN B C 1
ATOM 2173 O O . ASN B 1 116 ? 8.352 22.969 3.914 1 90.19 116 ASN B O 1
ATOM 2177 N N . TYR B 1 117 ? 10.523 22.422 3.889 1 90.19 117 TYR B N 1
ATOM 2178 C CA . TYR B 1 117 ? 10.625 22.234 5.328 1 90.19 117 TYR B CA 1
ATOM 2179 C C . TYR B 1 117 ? 11.203 23.469 6.004 1 90.19 117 TYR B C 1
ATOM 2181 O O . TYR B 1 117 ? 11.578 23.438 7.18 1 90.19 117 TYR B O 1
ATOM 2189 N N . ALA B 1 118 ? 11.383 24.641 5.453 1 88.88 118 ALA B N 1
ATOM 2190 C CA . ALA B 1 118 ? 11.992 25.875 5.965 1 88.88 118 ALA B CA 1
ATOM 2191 C C . ALA B 1 118 ? 11.273 26.359 7.219 1 88.88 118 ALA B C 1
ATOM 2193 O O . ALA B 1 118 ? 11.859 27.047 8.047 1 88.88 118 ALA B O 1
ATOM 2194 N N . SER B 1 119 ? 10.117 25.844 7.621 1 93.06 119 SER B N 1
ATOM 2195 C CA . SER B 1 119 ? 9.336 26.062 8.836 1 93.06 119 SER B CA 1
ATOM 2196 C C . SER B 1 119 ? 9.328 27.531 9.227 1 93.06 119 SER B C 1
ATOM 2198 O O . SER B 1 119 ? 9.453 27.875 10.398 1 93.06 119 SER B O 1
ATOM 2200 N N . ASN B 1 120 ? 9.398 28.5 8.406 1 93.25 120 ASN B N 1
ATOM 2201 C CA . ASN B 1 120 ? 9.336 29.953 8.555 1 93.25 120 ASN B CA 1
ATOM 2202 C C . ASN B 1 120 ? 8.195 30.547 7.73 1 93.25 120 ASN B C 1
ATOM 2204 O O . ASN B 1 120 ? 8.195 30.438 6.504 1 93.25 120 ASN B O 1
ATOM 2208 N N . LEU B 1 121 ? 7.305 31.188 8.461 1 91.06 121 LEU B N 1
ATOM 2209 C CA . LEU B 1 121 ? 6.109 31.719 7.809 1 91.06 121 LEU B CA 1
ATOM 2210 C C . LEU B 1 121 ? 6.477 32.719 6.715 1 91.06 121 LEU B C 1
ATOM 2212 O O . LEU B 1 121 ? 5.844 32.75 5.66 1 91.06 121 LEU B O 1
ATOM 2216 N N . GLU B 1 122 ? 7.484 33.562 6.938 1 89.88 122 GLU B N 1
ATOM 2217 C CA . GLU B 1 122 ? 7.875 34.625 6.008 1 89.88 122 GLU B CA 1
ATOM 2218 C C . GLU B 1 122 ? 8.43 34.031 4.711 1 89.88 122 GLU B C 1
ATOM 2220 O O . GLU B 1 122 ? 8.43 34.719 3.672 1 89.88 122 GLU B O 1
ATOM 2225 N N . GLU B 1 123 ? 8.875 32.906 4.785 1 92.5 123 GLU B N 1
ATOM 2226 C CA . GLU B 1 123 ? 9.43 32.219 3.607 1 92.5 123 GLU B CA 1
ATOM 2227 C C . GLU B 1 123 ? 8.352 31.453 2.854 1 92.5 123 GLU B C 1
ATOM 2229 O O . GLU B 1 123 ? 8.664 30.641 1.974 1 92.5 123 GLU B O 1
ATOM 2234 N N . LYS B 1 124 ? 7.082 31.625 3.252 1 93.44 124 LYS B N 1
ATOM 2235 C CA . LYS B 1 124 ? 5.934 31 2.602 1 93.44 124 LYS B CA 1
ATOM 2236 C C . LYS B 1 124 ? 6.027 29.484 2.674 1 93.44 124 LYS B C 1
ATOM 2238 O O . LYS B 1 124 ? 5.734 28.781 1.695 1 93.44 124 LYS B O 1
ATOM 2243 N N . SER B 1 125 ? 6.496 28.969 3.807 1 95.38 125 SER B N 1
ATOM 2244 C CA . SER B 1 125 ? 6.75 27.547 3.969 1 95.38 125 SER B CA 1
ATOM 2245 C C . SER B 1 125 ? 5.719 26.906 4.891 1 95.38 125 SER B C 1
ATOM 2247 O O . SER B 1 125 ? 5.734 25.688 5.094 1 95.38 125 SER B O 1
ATOM 2249 N N . CYS B 1 126 ? 4.824 27.656 5.449 1 97.62 126 CYS B N 1
ATOM 2250 C CA . CYS B 1 126 ? 3.861 27.125 6.414 1 97.62 126 CYS B CA 1
ATOM 2251 C C . CYS B 1 126 ? 2.447 27.578 6.066 1 97.62 126 CYS B C 1
ATOM 2253 O O . CYS B 1 126 ? 2.25 28.656 5.516 1 97.62 126 CYS B O 1
ATOM 2255 N N . SER B 1 127 ? 1.492 26.734 6.352 1 97.94 127 SER B N 1
ATOM 2256 C CA . SER B 1 127 ? 0.099 27.172 6.375 1 97.94 127 SER B CA 1
ATOM 2257 C C . SER B 1 127 ? -0.235 27.875 7.684 1 97.94 127 SER B C 1
ATOM 2259 O O . SER B 1 127 ? 0.474 27.719 8.68 1 97.94 127 SER B O 1
ATOM 2261 N N . GLN B 1 128 ? -1.253 28.672 7.656 1 98.12 128 GLN B N 1
ATOM 2262 C CA . GLN B 1 128 ? -1.683 29.344 8.875 1 98.12 128 GLN B CA 1
ATOM 2263 C C . GLN B 1 128 ? -3.152 29.75 8.789 1 98.12 128 GLN B C 1
ATOM 2265 O O . GLN B 1 128 ? -3.576 30.375 7.816 1 98.12 128 GLN B O 1
ATOM 2270 N N . THR B 1 129 ? -3.875 29.328 9.766 1 98.44 129 THR B N 1
ATOM 2271 C CA . THR B 1 129 ? -5.254 29.797 9.898 1 98.44 129 THR B CA 1
ATOM 2272 C C . THR B 1 129 ? -5.312 31.125 10.625 1 98.44 129 THR B C 1
ATOM 2274 O O . THR B 1 129 ? -4.305 31.594 11.164 1 98.44 129 THR B O 1
ATOM 2277 N N . GLN B 1 130 ? -6.523 31.812 10.602 1 98.25 130 GLN B N 1
ATOM 2278 C CA . GLN B 1 130 ? -6.797 32.875 11.547 1 98.25 130 GLN B CA 1
ATOM 2279 C C . GLN B 1 130 ? -6.867 32.344 12.977 1 98.25 130 GLN B C 1
ATOM 2281 O O . GLN B 1 130 ? -6.988 31.141 13.188 1 98.25 130 GLN B O 1
ATOM 2286 N N . LYS B 1 131 ? -6.594 33.344 13.922 1 98.19 131 LYS B N 1
ATOM 2287 C CA . LYS B 1 131 ? -6.918 32.969 15.289 1 98.19 131 LYS B CA 1
ATOM 2288 C C . LYS B 1 131 ? -8.414 32.719 15.453 1 98.19 131 LYS B C 1
ATOM 2290 O O . LYS B 1 131 ? -9.219 33.625 15.336 1 98.19 131 LYS B O 1
ATOM 2295 N N . GLU B 1 132 ? -8.891 31.516 15.609 1 98.06 132 GLU B N 1
ATOM 2296 C CA . GLU B 1 132 ? -10.297 31.141 15.68 1 98.06 132 GLU B CA 1
ATOM 2297 C C . GLU B 1 132 ? -10.492 29.906 16.578 1 98.06 132 GLU B C 1
ATOM 2299 O O . GLU B 1 132 ? -9.516 29.266 16.953 1 98.06 132 GLU B O 1
ATOM 2304 N N . LEU B 1 133 ? -11.719 29.781 17 1 97.31 133 LEU B N 1
ATOM 2305 C CA . LEU B 1 133 ? -12.031 28.594 17.812 1 97.31 133 LEU B CA 1
ATOM 2306 C C . LEU B 1 133 ? -11.914 27.328 16.984 1 97.31 133 LEU B C 1
ATOM 2308 O O . LEU B 1 133 ? -12.461 27.234 15.883 1 97.31 133 LEU B O 1
ATOM 2312 N N . ASN B 1 134 ? -11.164 26.297 17.484 1 96.94 134 ASN B N 1
ATOM 2313 C CA . ASN B 1 134 ? -11.008 24.984 16.859 1 96.94 134 ASN B CA 1
ATOM 2314 C C . ASN B 1 134 ? -10.492 25.094 15.43 1 96.94 134 ASN B C 1
ATOM 2316 O O . ASN B 1 134 ? -11.078 24.531 14.508 1 96.94 134 ASN B O 1
ATOM 2320 N N . PRO B 1 135 ? -9.398 25.891 15.227 1 97.5 135 PRO B N 1
ATOM 2321 C CA . PRO B 1 135 ? -8.859 25.922 13.859 1 97.5 135 PRO B CA 1
ATOM 2322 C C . PRO B 1 135 ? -8.422 24.547 13.367 1 97.5 135 PRO B C 1
ATOM 2324 O O . PRO B 1 135 ? -8.016 23.703 14.164 1 97.5 135 PRO B O 1
ATOM 2327 N N . TRP B 1 136 ? -8.5 24.312 12.055 1 97.81 136 TRP B N 1
ATOM 2328 C CA . TRP B 1 136 ? -8.18 22.969 11.57 1 97.81 136 TRP B CA 1
ATOM 2329 C C . TRP B 1 136 ? -7.609 23.031 10.156 1 97.81 136 TRP B C 1
ATOM 2331 O O . TRP B 1 136 ? -7.777 24.031 9.453 1 97.81 136 TRP B O 1
ATOM 2341 N N . TRP B 1 137 ? -6.789 22.094 9.805 1 97.44 137 TRP B N 1
ATOM 2342 C CA . TRP B 1 137 ? -6.227 21.766 8.5 1 97.44 137 TRP B CA 1
ATOM 2343 C C . TRP B 1 137 ? -6.605 20.344 8.086 1 97.44 137 TRP B C 1
ATOM 2345 O O . TRP B 1 137 ? -6.617 19.422 8.914 1 97.44 137 TRP B O 1
ATOM 2355 N N . ARG B 1 138 ? -6.984 20.141 6.695 1 96.69 138 ARG B N 1
ATOM 2356 C CA . ARG B 1 138 ? -7.473 18.844 6.266 1 96.69 138 ARG B CA 1
ATOM 2357 C C . ARG B 1 138 ? -6.848 18.438 4.934 1 96.69 138 ARG B C 1
ATOM 2359 O O . ARG B 1 138 ? -6.82 19.219 3.988 1 96.69 138 ARG B O 1
ATOM 2366 N N . LEU B 1 139 ? -6.332 17.219 4.941 1 96.62 139 LEU B N 1
ATOM 2367 C CA . LEU B 1 139 ? -5.852 16.562 3.732 1 96.62 139 LEU B CA 1
ATOM 2368 C C . LEU B 1 139 ? -6.863 15.539 3.227 1 96.62 139 LEU B C 1
ATOM 2370 O O . LEU B 1 139 ? -7.352 14.711 3.998 1 96.62 139 LEU B O 1
ATOM 2374 N N . ASP B 1 140 ? -7.305 15.68 2.01 1 93.94 140 ASP B N 1
ATOM 2375 C CA . ASP B 1 140 ? -8.141 14.688 1.339 1 93.94 140 ASP B CA 1
ATOM 2376 C C . ASP B 1 140 ? -7.297 13.758 0.463 1 93.94 140 ASP B C 1
ATOM 2378 O O . ASP B 1 140 ? -6.758 14.188 -0.56 1 93.94 140 ASP B O 1
ATOM 2382 N N . LEU B 1 141 ? -7.254 12.477 0.788 1 91.88 141 LEU B N 1
ATOM 2383 C CA . LEU B 1 141 ? -6.445 11.516 0.052 1 91.88 141 LEU B CA 1
ATOM 2384 C C . LEU B 1 141 ? -7.223 10.938 -1.124 1 91.88 141 LEU B C 1
ATOM 2386 O O . LEU B 1 141 ? -6.688 10.133 -1.895 1 91.88 141 LEU B O 1
ATOM 2390 N N . LEU B 1 142 ? -8.523 11.367 -1.268 1 88.62 142 LEU B N 1
ATOM 2391 C CA . LEU B 1 142 ? -9.422 11.055 -2.379 1 88.62 142 LEU B CA 1
ATOM 2392 C C . LEU B 1 142 ? -9.961 9.633 -2.26 1 88.62 142 LEU B C 1
ATOM 2394 O O . LEU B 1 142 ? -11.031 9.328 -2.777 1 88.62 142 LEU B O 1
ATOM 2398 N N . LYS B 1 143 ? -9.258 8.727 -1.655 1 85.25 143 LYS B N 1
ATOM 2399 C CA . LYS B 1 143 ? -9.688 7.371 -1.328 1 85.25 143 LYS B CA 1
ATOM 2400 C C . LYS B 1 143 ? -9.156 6.941 0.035 1 85.25 143 LYS B C 1
ATOM 2402 O O . LYS B 1 143 ? -8.242 7.566 0.578 1 85.25 143 LYS B O 1
ATOM 2407 N N . PRO B 1 144 ? -9.75 5.969 0.619 1 86.31 144 PRO B N 1
ATOM 2408 C CA . PRO B 1 144 ? -9.25 5.512 1.919 1 86.31 144 PRO B CA 1
ATOM 2409 C C . PRO B 1 144 ? -7.891 4.824 1.821 1 86.31 144 PRO B C 1
ATOM 2411 O O . PRO B 1 144 ? -7.621 4.121 0.847 1 86.31 144 PRO B O 1
ATOM 2414 N N . TYR B 1 145 ? -7.035 5.109 2.84 1 86.75 145 TYR B N 1
ATOM 2415 C CA . TYR B 1 145 ? -5.738 4.465 3.033 1 86.75 145 TYR B CA 1
ATOM 2416 C C . TYR B 1 145 ? -5.602 3.938 4.457 1 86.75 145 TYR B C 1
ATOM 2418 O O . TYR B 1 145 ? -6.25 4.441 5.375 1 86.75 145 TYR B O 1
ATOM 2426 N N . LYS B 1 146 ? -4.844 2.904 4.555 1 85.56 146 LYS B N 1
ATOM 2427 C CA . LYS B 1 146 ? -4.305 2.617 5.879 1 85.56 146 LYS B CA 1
ATOM 2428 C C . LYS B 1 146 ? -3.141 3.545 6.215 1 85.56 146 LYS B C 1
ATOM 2430 O O . LYS B 1 146 ? -2.092 3.49 5.566 1 85.56 146 LYS B O 1
ATOM 2435 N N . ILE B 1 147 ? -3.338 4.438 7.152 1 89.38 147 ILE B N 1
ATOM 2436 C CA . ILE B 1 147 ? -2.328 5.438 7.484 1 89.38 147 ILE B CA 1
ATOM 2437 C C . ILE B 1 147 ? -1.382 4.879 8.547 1 89.38 147 ILE B C 1
ATOM 2439 O O . ILE B 1 147 ? -1.816 4.504 9.641 1 89.38 147 ILE B O 1
ATOM 2443 N N . MET B 1 148 ? -0.095 4.785 8.227 1 87.88 148 MET B N 1
ATOM 2444 C CA . MET B 1 148 ? 0.891 4.25 9.164 1 87.88 148 MET B CA 1
ATOM 2445 C C . MET B 1 148 ? 1.453 5.352 10.055 1 87.88 148 MET B C 1
ATOM 2447 O O . MET B 1 148 ? 1.455 5.227 11.281 1 87.88 148 MET B O 1
ATOM 2451 N N . THR B 1 149 ? 1.901 6.453 9.367 1 93.06 149 THR B N 1
ATOM 2452 C CA . THR B 1 149 ? 2.508 7.543 10.125 1 93.06 149 THR B CA 1
ATOM 2453 C C . THR B 1 149 ? 2.117 8.898 9.539 1 93.06 149 THR B C 1
ATOM 2455 O O . THR B 1 149 ? 1.893 9.008 8.328 1 93.06 149 THR B O 1
ATOM 2458 N N . VAL B 1 150 ? 1.946 9.867 10.422 1 94.69 150 VAL B N 1
ATOM 2459 C CA . VAL B 1 150 ? 1.83 11.281 10.062 1 94.69 150 VAL B CA 1
ATOM 2460 C C . VAL B 1 150 ? 2.98 12.07 10.688 1 94.69 150 VAL B C 1
ATOM 2462 O O . VAL B 1 150 ? 3.174 12.039 11.898 1 94.69 150 VAL B O 1
ATOM 2465 N N . SER B 1 151 ? 3.715 12.695 9.852 1 95.5 151 SER B N 1
ATOM 2466 C CA . SER B 1 151 ? 4.797 13.547 10.328 1 95.5 151 SER B CA 1
ATOM 2467 C C . SER B 1 151 ? 4.453 15.023 10.164 1 95.5 151 SER B C 1
ATOM 2469 O O . SER B 1 151 ? 3.998 15.445 9.102 1 95.5 151 SER B O 1
ATOM 2471 N N . ILE B 1 152 ? 4.676 15.781 11.203 1 96.69 152 ILE B N 1
ATOM 2472 C CA . ILE B 1 152 ? 4.344 17.203 11.203 1 96.69 152 ILE B CA 1
ATOM 2473 C C . ILE B 1 152 ? 5.598 18.016 11.477 1 96.69 152 ILE B C 1
ATOM 2475 O O . ILE B 1 152 ? 6.363 17.719 12.391 1 96.69 152 ILE B O 1
ATOM 2479 N N . THR B 1 153 ? 5.828 18.922 10.656 1 96.38 153 THR B N 1
ATOM 2480 C CA . THR B 1 153 ? 6.875 19.906 10.891 1 96.38 153 THR B CA 1
ATOM 2481 C C . THR B 1 153 ? 6.289 21.188 11.484 1 96.38 153 THR B C 1
ATOM 2483 O O . THR B 1 153 ? 5.383 21.797 10.906 1 96.38 153 THR B O 1
ATOM 2486 N N . ASN B 1 154 ? 6.844 21.547 12.594 1 95.75 154 ASN B N 1
ATOM 2487 C CA . ASN B 1 154 ? 6.371 22.719 13.32 1 95.75 154 ASN B CA 1
ATOM 2488 C C . ASN B 1 154 ? 7.082 23.984 12.852 1 95.75 154 ASN B C 1
ATOM 2490 O O . ASN B 1 154 ? 8.164 23.906 12.266 1 95.75 154 ASN B O 1
ATOM 2494 N N . ARG B 1 155 ? 6.395 25.094 13.133 1 94.94 155 ARG B N 1
ATOM 2495 C CA . ARG B 1 155 ? 7.012 26.391 12.875 1 94.94 155 ARG B CA 1
ATOM 2496 C C . ARG B 1 155 ? 8.266 26.578 13.719 1 94.94 155 ARG B C 1
ATOM 2498 O O . ARG B 1 155 ? 8.32 26.125 14.867 1 94.94 155 ARG B O 1
ATOM 2505 N N . GLY B 1 156 ? 9.211 27.25 13.109 1 94.19 156 GLY B N 1
ATOM 2506 C CA . GLY B 1 156 ? 10.492 27.375 13.781 1 94.19 156 GLY B CA 1
ATOM 2507 C C . GLY B 1 156 ? 10.789 28.781 14.266 1 94.19 156 GLY B C 1
ATOM 2508 O O . GLY B 1 156 ? 11.469 28.969 15.273 1 94.19 156 GLY B O 1
ATOM 2509 N N . ASP B 1 157 ? 10.312 29.812 13.641 1 93.69 157 ASP B N 1
ATOM 2510 C CA . ASP B 1 157 ? 10.711 31.203 13.875 1 93.69 157 ASP B CA 1
ATOM 2511 C C . ASP B 1 157 ? 10.078 31.75 15.148 1 93.69 157 ASP B C 1
ATOM 2513 O O . ASP B 1 157 ? 10.617 32.656 15.781 1 93.69 157 ASP B O 1
ATOM 2517 N N . CYS B 1 158 ? 8.891 31.203 15.641 1 93 158 CYS B N 1
ATOM 2518 C CA . CYS B 1 158 ? 8.227 31.547 16.891 1 93 158 CYS B CA 1
ATOM 2519 C C . CYS B 1 158 ? 7.082 30.594 17.188 1 93 158 CYS B C 1
ATOM 2521 O O . CYS B 1 158 ? 6.719 29.781 16.344 1 93 158 CYS B O 1
ATOM 2523 N N . CYS B 1 159 ? 6.543 30.703 18.422 1 94.69 159 CYS B N 1
ATOM 2524 C CA . CYS B 1 159 ? 5.211 30.266 18.828 1 94.69 159 CYS B CA 1
ATOM 2525 C C . CYS B 1 159 ? 5.02 28.781 18.594 1 94.69 159 CYS B C 1
ATOM 2527 O O . CYS B 1 159 ? 3.922 28.328 18.25 1 94.69 159 CYS B O 1
ATOM 2529 N N . ALA B 1 160 ? 6.133 28.047 18.594 1 93.69 160 ALA B N 1
ATOM 2530 C CA . ALA B 1 160 ? 6.047 26.609 18.406 1 93.69 160 ALA B CA 1
ATOM 2531 C C . ALA B 1 160 ? 5.016 25.984 19.344 1 93.69 160 ALA B C 1
ATOM 2533 O O . ALA B 1 160 ? 4.438 24.938 19.031 1 93.69 160 ALA B O 1
ATOM 2534 N N . GLU B 1 161 ? 4.742 26.609 20.516 1 95.25 161 GLU B N 1
ATOM 2535 C CA . GLU B 1 161 ? 3.846 26.062 21.516 1 95.25 161 GLU B CA 1
ATOM 2536 C C . GLU B 1 161 ? 2.396 26.078 21.047 1 95.25 161 GLU B C 1
ATOM 2538 O O . GLU B 1 161 ? 1.538 25.406 21.625 1 95.25 161 GLU B O 1
ATOM 2543 N N . ARG B 1 162 ? 2.102 26.828 20 1 95.81 162 ARG B N 1
ATOM 2544 C CA . ARG B 1 162 ? 0.727 26.969 19.531 1 95.81 162 ARG B CA 1
ATOM 2545 C C . ARG B 1 162 ? 0.171 25.625 19.047 1 95.81 162 ARG B C 1
ATOM 2547 O O . ARG B 1 162 ? -1.037 25.391 19.125 1 95.81 162 ARG B O 1
ATOM 2554 N N . LEU B 1 163 ? 1.023 24.734 18.562 1 96 163 LEU B N 1
ATOM 2555 C CA . LEU B 1 163 ? 0.572 23.469 18 1 96 163 LEU B CA 1
ATOM 2556 C C . LEU B 1 163 ? 0.321 22.453 19.109 1 96 163 LEU B C 1
ATOM 2558 O O . LEU B 1 163 ? -0.198 21.359 18.859 1 96 163 LEU B O 1
ATOM 2562 N N . SER B 1 164 ? 0.663 22.859 20.375 1 95.38 164 SER B N 1
ATOM 2563 C CA . SER B 1 164 ? 0.444 21.953 21.5 1 95.38 164 SER B CA 1
ATOM 2564 C C . SER B 1 164 ? -1.03 21.578 21.641 1 95.38 164 SER B C 1
ATOM 2566 O O . SER B 1 164 ? -1.904 22.438 21.484 1 95.38 164 SER B O 1
ATOM 2568 N N . GLU B 1 165 ? -1.283 20.266 21.859 1 94.69 165 GLU B N 1
ATOM 2569 C CA . GLU B 1 165 ? -2.598 19.688 22.125 1 94.69 165 GLU B CA 1
ATOM 2570 C C . GLU B 1 165 ? -3.418 19.578 20.844 1 94.69 165 GLU B C 1
ATOM 2572 O O . GLU B 1 165 ? -4.602 19.234 20.875 1 94.69 165 GLU B O 1
ATOM 2577 N N . ALA B 1 166 ? -2.809 19.922 19.766 1 95.81 166 ALA B N 1
ATOM 2578 C CA . ALA B 1 166 ? -3.5 19.609 18.516 1 95.81 166 ALA B CA 1
ATOM 2579 C C . ALA B 1 166 ? -3.768 18.109 18.391 1 95.81 166 ALA B C 1
ATOM 2581 O O . ALA B 1 166 ? -2.969 17.297 18.844 1 95.81 166 ALA B O 1
ATOM 2582 N N . GLU B 1 167 ? -4.883 17.781 17.719 1 94.06 167 GLU B N 1
ATOM 2583 C CA . GLU B 1 167 ? -5.277 16.391 17.5 1 94.06 167 GLU B CA 1
ATOM 2584 C C . GLU B 1 167 ? -5.164 16.016 16.031 1 94.06 167 GLU B C 1
ATOM 2586 O O . GLU B 1 167 ? -5.527 16.812 15.148 1 94.06 167 GLU B O 1
ATOM 2591 N N . ILE B 1 168 ? -4.59 14.875 15.828 1 94.88 168 ILE B N 1
ATOM 2592 C CA . ILE B 1 168 ? -4.523 14.289 14.492 1 94.88 168 ILE B CA 1
ATOM 2593 C C . ILE B 1 168 ? -5.57 13.188 14.367 1 94.88 168 ILE B C 1
ATOM 2595 O O . ILE B 1 168 ? -5.574 12.234 15.148 1 94.88 168 ILE B O 1
#

Solvent-accessible surface area (backbone atoms only — not comparable to full-atom values): 18629 Å² total; per-residue (Å²): 133,80,79,77,76,82,78,79,73,78,75,79,76,78,78,77,81,73,75,80,84,75,71,74,84,68,71,67,47,93,73,56,59,59,93,62,83,84,76,79,48,47,66,39,62,81,54,59,52,65,33,71,49,77,42,70,32,81,46,45,74,43,36,62,50,49,40,32,35,68,94,41,74,35,48,45,55,39,5,27,46,43,31,32,34,38,63,69,76,42,67,62,37,60,84,50,51,56,45,49,75,46,68,32,95,82,14,44,49,59,29,17,32,63,86,41,77,48,22,31,66,91,73,65,12,19,15,20,29,41,76,32,70,45,25,35,42,36,39,43,59,88,47,62,22,28,30,38,34,43,30,41,24,32,31,36,83,58,72,28,66,56,52,38,58,20,35,53,134,84,78,80,77,84,78,80,74,77,73,80,74,77,78,76,80,72,74,79,82,75,70,72,82,68,71,68,46,93,73,57,57,58,94,62,84,82,75,78,50,46,65,39,64,80,55,60,53,63,33,70,50,78,42,69,32,82,47,45,73,43,37,64,52,49,40,32,36,69,93,40,76,34,48,46,52,39,5,27,45,43,28,32,34,35,63,69,76,42,66,61,36,60,83,50,52,56,45,47,73,47,68,31,95,80,13,46,49,58,29,17,32,65,86,42,76,77,11,27,66,93,73,64,14,18,15,21,28,40,76,31,70,45,24,37,43,37,38,44,60,88,47,61,22,28,30,39,36,42,29,41,24,31,30,37,83,57,73,26,66,58,52,38,58,18,35,54

Organism: Monopterus albus (NCBI:txid43700)

Radius of gyration: 31.49 Å; Cα contacts (8 Å, |Δi|>4): 796; chains: 2; bounding box: 83×71×96 Å

Secondary structure (DSSP, 8-state):
--------------------S--------TTT--SS------B-----TT-EEEEEEEEEEEEEEEEE-TTSEE--EESEEEEEEE---EE--TT-EEEES---TT--GGGGGSS-----GGGT-SEE--SEES-EEEEEEEEEEEEEEEEEEPPSSS-GGGGTT-B-/--------------------S--------TTTS-SS------B-----TT-EEEEEEEEEEEEEEEEE-TTSEE--EESEEEEEEE---EE--TT-EEEES---TT--GGGGGSS-----GGGT-SEE--SEES-EEEEEEEEEEEEEEEEEEPPSSS-GGGGTT-B-

Foldseek 3Di:
DPDPDDPCPPPPPPDPPPPDDDDPPPPCPVVPPPPPDDDDQDDDDDDDPPDDDDTGNPQDDDDDDDDDDPDDDDDDDDDDDDDDHDPPDDPLQAPFDKQWPAFDPQQGLNLQRPPQLQLAVVVSNHHDGPPDDPTDMDTDSVDDDDDDDDDGRHRDPDDSCVCPPPDD/DDCPDDPCPPPPPPPPPPPDDDDPPPPCPVVPPPPPDDDDQDDDDDDDPPDDDDTGNPQDDDDDDDDDDPDDDDDDDDDDDDDDHDPPDDPLQAPFDKQWPAFDPNQGLNLQRPPQQQLAVVVSNHHDGPPDPPIDMDTDSVDDDDDDDDDGRHRDPDDSCVCPPPDD

Sequence (336 aa):
MLSCTSSFHHHVSLSSFHLPDDTPSTFLPVSLITSAVVSQCAVISTMQPWTTKSFQCDGMKGRYVNIVIPGRQEYLTVCEVEVIGRPPAVNIALGKKVTQSSVYLGGVPERAIDGNYASNLEEKSCSQTQKELNPWWRLDLLKPYKIMTVSITNRGDCCAERLSEAEIMLSCTSSFHHHVSLSSFHLPDDTPSTFLPVSLITSAVVSQCAVISTMQPWTTKSFQCDGMKGRYVNIVIPGRQEYLTVCEVEVIGRPPAVNIALGKKVTQSSVYLGGVPERAIDGNYASNLEEKSCSQTQKELNPWWRLDLLKPYKIMTVSITNRGDCCAERLSEAEI